Protein AF-A0A3L7YRU4-F1 (afdb_monomer)

Solvent-accessible surface area (backbone atoms only — not comparable to full-atom values): 19224 Å² total; per-residue (Å²): 136,86,81,87,85,87,87,78,78,96,74,75,92,72,77,85,74,85,82,82,86,66,59,74,46,98,87,49,36,39,48,56,68,90,87,69,56,46,49,58,54,56,44,41,74,72,73,47,66,97,76,76,83,82,69,77,70,48,62,62,67,62,52,84,42,72,95,44,40,87,58,49,70,71,41,37,35,33,44,37,42,30,31,38,76,17,48,34,50,58,52,13,34,52,34,23,76,70,69,47,17,83,48,47,63,56,38,61,62,93,56,91,74,62,87,85,24,34,44,35,30,33,55,85,93,71,57,47,64,51,72,38,49,94,92,40,72,90,41,72,44,58,24,29,34,31,44,35,50,31,84,36,48,84,37,46,69,46,44,53,51,50,49,50,52,37,49,50,41,55,75,58,50,42,37,30,54,52,84,25,37,28,33,43,31,32,43,44,65,70,53,48,79,74,92,75,84,63,51,75,66,56,51,49,54,52,32,52,52,23,53,52,40,32,52,44,34,59,59,34,38,36,25,27,62,51,52,36,55,19,12,55,75,82,37,32,27,54,52,54,89,89,43,60,32,62,26,69,54,57,84,73,98,79,80,87,87,86,64,84,70,71,80,56,66,92,76,30,48,83,84,61,16,35,37,33,22,56,39,35,83,39,94,88,71,22,27,38,34,39,44,61,26,29,21,73,71,51,62,49,59,56,50,50,51,52,37,50,54,51,48,45,48,48,34,25,62,75,33,78,67,59,73,70,47,71,65,26,49,77,64,45,74,72,79,76,112

Structure (mmCIF, N/CA/C/O backbone):
data_AF-A0A3L7YRU4-F1
#
_entry.id   AF-A0A3L7YRU4-F1
#
loop_
_atom_site.group_PDB
_atom_site.id
_atom_site.type_symbol
_atom_site.label_atom_id
_atom_site.label_alt_id
_atom_site.label_comp_id
_atom_site.label_asym_id
_atom_site.label_entity_id
_atom_site.label_seq_id
_atom_site.pdbx_PDB_ins_code
_atom_site.Cartn_x
_atom_site.Cartn_y
_atom_site.Cartn_z
_atom_site.occupancy
_atom_site.B_iso_or_equiv
_atom_site.auth_seq_id
_atom_site.auth_comp_id
_atom_site.auth_asym_id
_atom_site.auth_atom_id
_atom_site.pdbx_PDB_model_num
ATOM 1 N N . MET A 1 1 ? 50.825 22.707 53.173 1.00 33.72 1 MET A N 1
ATOM 2 C CA . MET A 1 1 ? 50.735 21.453 52.398 1.00 33.72 1 MET A CA 1
ATOM 3 C C . MET A 1 1 ? 49.583 20.660 53.001 1.00 33.72 1 MET A C 1
ATOM 5 O O . MET A 1 1 ? 49.675 20.327 54.170 1.00 33.72 1 MET A O 1
ATOM 9 N N . THR A 1 2 ? 48.384 20.784 52.413 1.00 32.50 2 THR A N 1
ATOM 10 C CA . THR A 1 2 ? 47.705 19.774 51.547 1.00 32.50 2 THR A CA 1
ATOM 11 C C . THR A 1 2 ? 47.033 18.679 52.386 1.00 32.50 2 THR A C 1
ATOM 13 O O . THR A 1 2 ? 47.717 18.032 53.159 1.00 32.50 2 THR A O 1
ATOM 16 N N . GLY A 1 3 ? 45.737 18.390 52.304 1.00 28.31 3 GLY A N 1
ATOM 17 C CA . GLY A 1 3 ? 44.664 18.840 51.420 1.00 28.31 3 GLY A CA 1
ATOM 18 C C . GLY A 1 3 ? 43.335 18.242 51.912 1.00 28.31 3 GLY A C 1
ATOM 19 O O . GLY A 1 3 ? 43.326 17.288 52.687 1.00 28.31 3 GLY A O 1
ATOM 20 N N . ALA A 1 4 ? 42.236 18.873 51.511 1.00 29.03 4 ALA A N 1
ATOM 21 C CA . ALA A 1 4 ? 40.874 18.637 51.972 1.00 29.03 4 ALA A CA 1
ATOM 22 C C . ALA A 1 4 ? 40.268 17.309 51.480 1.00 29.03 4 ALA A C 1
ATOM 24 O O . ALA A 1 4 ? 40.494 16.910 50.340 1.00 29.03 4 ALA A O 1
ATOM 25 N N . ILE A 1 5 ? 39.428 16.685 52.314 1.00 32.19 5 ILE A N 1
ATOM 26 C CA . ILE A 1 5 ? 38.428 15.693 51.894 1.00 32.19 5 ILE A CA 1
ATOM 27 C C . ILE A 1 5 ? 37.093 16.433 51.843 1.00 32.19 5 ILE A C 1
ATOM 29 O O . ILE A 1 5 ? 36.642 16.984 52.847 1.00 32.19 5 ILE A O 1
ATOM 33 N N . GLY A 1 6 ? 36.534 16.517 50.639 1.00 26.98 6 GLY A N 1
ATOM 34 C CA . GLY A 1 6 ? 35.322 17.260 50.342 1.00 26.98 6 GLY A CA 1
ATOM 35 C C . GLY A 1 6 ? 34.054 16.558 50.814 1.00 26.98 6 GLY A C 1
ATOM 36 O O . GLY A 1 6 ? 33.892 15.351 50.662 1.00 26.98 6 GLY A O 1
ATOM 37 N N . THR A 1 7 ? 33.123 17.362 51.311 1.00 30.78 7 THR A N 1
ATOM 38 C CA . THR A 1 7 ? 31.694 17.068 51.308 1.00 30.78 7 THR A CA 1
ATOM 39 C C . THR A 1 7 ? 30.994 18.308 50.766 1.00 30.78 7 THR A C 1
ATOM 41 O O . THR A 1 7 ? 30.834 19.315 51.452 1.00 30.78 7 THR A O 1
ATOM 44 N N . SER A 1 8 ? 30.616 18.265 49.492 1.00 30.03 8 SER A N 1
ATOM 45 C CA . SER A 1 8 ? 29.767 19.281 48.876 1.00 30.03 8 SER A CA 1
ATOM 46 C C . SER A 1 8 ? 28.596 18.599 48.184 1.00 30.03 8 SER A C 1
ATOM 48 O O . SER A 1 8 ? 28.776 17.938 47.168 1.00 30.03 8 SER A O 1
ATOM 50 N N . GLN A 1 9 ? 27.434 18.766 48.817 1.00 28.50 9 GLN A N 1
ATOM 51 C CA . GLN A 1 9 ? 26.115 18.998 48.229 1.00 28.50 9 GLN A CA 1
ATOM 52 C C . GLN A 1 9 ? 25.801 18.302 46.897 1.00 28.50 9 GLN A C 1
ATOM 54 O O . GLN A 1 9 ? 26.203 18.755 45.827 1.00 28.50 9 GLN A O 1
ATOM 59 N N . GLU A 1 10 ? 24.935 17.291 46.982 1.00 29.59 10 GLU A N 1
ATOM 60 C CA . GLU A 1 10 ? 24.010 16.954 45.904 1.00 29.59 10 GLU A CA 1
ATOM 61 C C . GLU A 1 10 ? 23.141 18.177 45.587 1.00 29.59 10 GLU A C 1
ATOM 63 O O . GLU A 1 10 ? 22.385 18.663 46.428 1.00 29.59 10 GLU A O 1
ATOM 68 N N . ASN A 1 11 ? 23.265 18.675 44.361 1.00 29.34 11 ASN A N 1
ATOM 69 C CA . ASN A 1 11 ? 22.348 19.627 43.760 1.00 29.34 11 ASN A CA 1
ATOM 70 C C . ASN A 1 11 ? 22.037 19.160 42.339 1.00 29.34 11 ASN A C 1
ATOM 72 O O . ASN A 1 11 ? 22.935 19.053 41.509 1.00 29.34 11 ASN A O 1
ATOM 76 N N . GLY A 1 12 ? 20.744 18.970 42.078 1.00 27.48 12 GLY A N 1
ATOM 77 C CA . GLY A 1 12 ? 20.139 19.145 40.763 1.00 27.48 12 GLY A CA 1
ATOM 78 C C . GLY A 1 12 ? 20.294 17.976 39.799 1.00 27.48 12 GLY A C 1
ATOM 79 O O . GLY A 1 12 ? 21.254 17.906 39.040 1.00 27.48 12 GLY A O 1
ATOM 80 N N . ALA A 1 13 ? 19.259 17.136 39.738 1.00 31.20 13 ALA A N 1
ATOM 81 C CA . ALA A 1 13 ? 18.925 16.396 38.530 1.00 31.20 13 ALA A CA 1
ATOM 82 C C . ALA A 1 13 ? 18.802 17.395 37.363 1.00 31.20 13 ALA A C 1
ATOM 84 O O . ALA A 1 13 ? 17.819 18.130 37.251 1.00 31.20 13 ALA A O 1
ATOM 85 N N . SER A 1 14 ? 19.852 17.475 36.548 1.00 30.80 14 SER A N 1
ATOM 86 C CA . SER A 1 14 ? 19.865 18.232 35.303 1.00 30.80 14 SER A CA 1
ATOM 87 C C . SER A 1 14 ? 19.064 17.465 34.259 1.00 30.80 14 SER A C 1
ATOM 89 O O . SER A 1 14 ? 19.251 16.263 34.084 1.00 30.80 14 SER A O 1
ATOM 91 N N . ALA A 1 15 ? 18.184 18.199 33.584 1.00 30.14 15 ALA A N 1
ATOM 92 C CA . ALA A 1 15 ? 17.306 17.770 32.510 1.00 30.14 15 ALA A CA 1
ATOM 93 C C . ALA A 1 15 ? 17.942 16.748 31.551 1.00 30.14 15 ALA A C 1
ATOM 95 O O . ALA A 1 15 ? 19.049 16.943 31.045 1.00 30.14 15 ALA A O 1
ATOM 96 N N . THR A 1 16 ? 17.175 15.690 31.286 1.00 30.44 16 THR A N 1
ATOM 97 C CA . THR A 1 16 ? 17.300 14.760 30.161 1.00 30.44 16 THR A CA 1
ATOM 98 C C . THR A 1 16 ? 17.670 15.505 28.881 1.00 30.44 16 THR A C 1
ATOM 100 O O . THR A 1 16 ? 16.851 16.245 28.332 1.00 30.44 16 THR A O 1
ATOM 103 N N . GLN A 1 17 ? 18.900 15.314 28.405 1.00 27.08 17 GLN A N 1
ATOM 104 C CA . GLN A 1 17 ? 19.243 15.669 27.034 1.00 27.08 17 GLN A CA 1
ATOM 105 C C . GLN A 1 17 ? 18.565 14.680 26.073 1.00 27.08 17 GLN A C 1
ATOM 107 O O . GLN A 1 17 ? 18.477 13.494 26.399 1.00 27.08 17 GLN A O 1
ATOM 112 N N . PRO A 1 18 ? 18.077 15.132 24.905 1.00 29.42 18 PRO A N 1
ATOM 113 C CA . PRO A 1 18 ? 17.577 14.229 23.881 1.00 29.42 18 PRO A CA 1
ATOM 114 C C . PRO A 1 18 ? 18.754 13.410 23.344 1.00 29.42 18 PRO A C 1
ATOM 116 O O . PRO A 1 18 ? 19.746 13.967 22.873 1.00 29.42 18 PRO A O 1
ATOM 119 N N . PHE A 1 19 ? 18.666 12.087 23.453 1.00 36.22 19 PHE A N 1
ATOM 120 C CA . PHE A 1 19 ? 19.659 11.198 22.871 1.00 36.22 19 PHE A CA 1
ATOM 121 C C . PHE A 1 19 ? 19.531 11.228 21.338 1.00 36.22 19 PHE A C 1
ATOM 123 O O . PHE A 1 19 ? 18.535 10.769 20.783 1.00 36.22 19 PHE A O 1
ATOM 130 N N . ASN A 1 20 ? 20.538 11.771 20.651 1.00 31.41 20 ASN A N 1
ATOM 131 C CA . ASN A 1 20 ? 20.686 11.652 19.199 1.00 31.41 20 ASN A CA 1
ATOM 132 C C . ASN A 1 20 ? 21.214 10.244 18.869 1.00 31.41 20 ASN A C 1
ATOM 134 O O . ASN A 1 20 ? 22.419 10.018 18.931 1.00 31.41 20 ASN A O 1
ATOM 138 N N . TYR A 1 21 ? 20.320 9.303 18.550 1.00 44.31 21 TYR A N 1
ATOM 139 C CA . TYR A 1 21 ? 20.646 7.899 18.231 1.00 44.31 21 TYR A CA 1
ATOM 140 C C . TYR A 1 21 ? 20.761 7.595 16.722 1.00 44.31 21 TYR A C 1
ATOM 142 O O . TYR A 1 21 ? 20.718 6.434 16.327 1.00 44.31 21 TYR A O 1
ATOM 150 N N . PHE A 1 22 ? 20.923 8.607 15.865 1.00 41.75 22 PHE A N 1
ATOM 151 C CA . PHE A 1 22 ? 21.011 8.414 14.413 1.00 41.75 22 PHE A CA 1
ATOM 152 C C . PHE A 1 22 ? 22.259 9.078 13.838 1.00 41.75 22 PHE A C 1
ATOM 154 O O . PHE A 1 22 ? 22.591 10.206 14.205 1.00 41.75 22 PHE A O 1
ATOM 161 N N . GLU A 1 23 ? 22.893 8.414 12.872 1.00 40.81 23 GLU A N 1
ATOM 162 C CA . GLU A 1 23 ? 23.780 9.077 11.922 1.00 40.81 23 GLU A CA 1
ATOM 163 C C . GLU A 1 23 ? 22.952 9.473 10.696 1.00 40.81 23 GLU A C 1
ATOM 165 O O . GLU A 1 23 ? 22.531 8.637 9.898 1.00 40.81 23 GLU A O 1
ATOM 170 N N . THR A 1 24 ? 22.684 10.771 10.554 1.00 39.34 24 THR A N 1
ATOM 171 C CA . THR A 1 24 ? 22.287 11.333 9.259 1.00 39.34 24 THR A CA 1
ATOM 172 C C . THR A 1 24 ? 23.509 11.276 8.354 1.00 39.34 24 THR A C 1
ATOM 174 O O . THR A 1 24 ? 24.477 12.001 8.586 1.00 39.34 24 THR A O 1
ATOM 177 N N . VAL A 1 25 ? 23.479 10.419 7.339 1.00 40.56 25 VAL A N 1
ATOM 178 C CA . VAL A 1 25 ? 24.521 10.403 6.306 1.00 40.56 25 VAL A CA 1
ATOM 179 C C . VAL A 1 25 ? 24.278 11.586 5.357 1.00 40.56 25 VAL A C 1
ATOM 181 O O . VAL A 1 25 ? 23.127 11.998 5.163 1.00 40.56 25 VAL A O 1
ATOM 184 N N . GLU A 1 26 ? 25.344 12.166 4.790 1.00 35.88 26 GLU A N 1
ATOM 185 C CA . GLU A 1 26 ? 25.234 13.139 3.690 1.00 35.88 26 GLU A CA 1
ATOM 186 C C . GLU A 1 26 ? 24.310 12.542 2.611 1.00 35.88 26 GLU A C 1
ATOM 188 O O . GLU A 1 26 ? 24.618 11.478 2.089 1.00 35.88 26 GLU A O 1
ATOM 193 N N . ASP A 1 27 ? 23.158 13.188 2.373 1.00 45.28 27 ASP A N 1
ATOM 194 C CA . ASP A 1 27 ? 22.015 12.817 1.497 1.00 45.28 27 ASP A CA 1
ATOM 195 C C . ASP A 1 27 ? 20.682 12.575 2.222 1.00 45.28 27 ASP A C 1
ATOM 197 O O . ASP A 1 27 ? 19.638 12.464 1.578 1.00 45.28 27 ASP A O 1
ATOM 201 N N . GLY A 1 28 ? 20.659 12.589 3.555 1.00 44.84 28 GLY A N 1
ATOM 202 C CA . GLY A 1 28 ? 19.398 12.619 4.292 1.00 44.84 28 GLY A CA 1
ATOM 203 C C . GLY A 1 28 ? 18.661 11.282 4.404 1.00 44.84 28 GLY A C 1
ATOM 204 O O . GLY A 1 28 ? 17.443 11.269 4.591 1.00 44.84 28 GLY A O 1
ATOM 205 N N . LEU A 1 29 ? 19.417 10.191 4.312 1.00 42.53 29 LEU A N 1
ATOM 206 C CA . LEU A 1 29 ? 19.003 8.833 4.646 1.00 42.53 29 LEU A CA 1
ATOM 207 C C . LEU A 1 29 ? 19.162 8.587 6.152 1.00 42.53 29 LEU A C 1
ATOM 209 O O . LEU A 1 29 ? 20.096 9.099 6.775 1.00 42.53 29 LEU A O 1
ATOM 213 N N . VAL A 1 30 ? 18.269 7.781 6.728 1.00 45.75 30 VAL A N 1
ATOM 214 C CA . VAL A 1 30 ? 18.335 7.366 8.139 1.00 45.75 30 VAL A CA 1
ATOM 215 C C . VAL A 1 30 ? 18.747 5.909 8.197 1.00 45.75 30 VAL A C 1
ATOM 217 O O . VAL A 1 30 ? 17.948 5.037 7.870 1.00 45.75 30 VAL A O 1
ATOM 220 N N . CYS A 1 31 ? 19.982 5.639 8.602 1.00 47.28 31 CYS A N 1
ATOM 221 C CA . CYS A 1 31 ? 20.492 4.278 8.717 1.00 47.28 31 CYS A CA 1
ATOM 222 C C . CYS A 1 31 ? 20.255 3.713 10.121 1.00 47.28 31 CYS A C 1
ATOM 224 O O . CYS A 1 31 ? 20.585 4.339 11.128 1.00 47.28 31 CYS A O 1
ATOM 226 N N . LEU A 1 32 ? 19.665 2.521 10.176 1.00 43.19 32 LEU A N 1
ATOM 227 C CA . LEU A 1 32 ? 19.605 1.690 11.369 1.00 43.19 32 LEU A CA 1
ATOM 228 C C . LEU A 1 32 ? 20.987 1.048 11.606 1.00 43.19 32 LEU A C 1
ATOM 230 O O . LEU A 1 32 ? 21.699 0.778 10.635 1.00 43.19 32 LEU A O 1
ATOM 234 N N . PRO A 1 33 ? 21.380 0.778 12.864 1.00 37.09 33 PRO A N 1
ATOM 235 C CA . PRO A 1 33 ? 22.650 0.119 13.168 1.00 37.09 33 PRO A CA 1
ATOM 236 C C . PRO A 1 33 ? 22.799 -1.244 12.465 1.00 37.09 33 PRO A C 1
ATOM 238 O O . PRO A 1 33 ? 21.833 -2.006 12.355 1.00 37.09 33 PRO A O 1
ATOM 241 N N . GLU A 1 34 ? 24.019 -1.579 12.021 1.00 38.81 34 GLU A N 1
ATOM 242 C CA . GLU A 1 34 ? 24.339 -2.900 11.459 1.00 38.81 34 GLU A CA 1
ATOM 243 C C . GLU A 1 34 ? 23.985 -4.028 12.448 1.00 38.81 34 GLU A C 1
ATOM 245 O O . GLU A 1 34 ? 24.317 -3.966 13.630 1.00 38.81 34 GLU A O 1
ATOM 250 N N . GLY A 1 35 ? 23.323 -5.083 11.957 1.00 40.19 35 GLY A N 1
ATOM 251 C CA . GLY A 1 35 ? 22.952 -6.268 12.748 1.00 40.19 35 GLY A CA 1
ATOM 252 C C . GLY A 1 35 ? 21.510 -6.286 13.269 1.00 40.19 35 GLY A C 1
ATOM 253 O O . GLY A 1 35 ? 21.003 -7.351 13.621 1.00 40.19 35 GLY A O 1
ATOM 254 N N . ALA A 1 36 ? 20.794 -5.162 13.227 1.00 41.69 36 ALA A N 1
ATOM 255 C CA . ALA A 1 36 ? 19.367 -5.121 13.518 1.00 41.69 36 ALA A CA 1
ATOM 256 C C . ALA A 1 36 ? 18.591 -5.520 12.261 1.00 41.69 36 ALA A C 1
ATOM 258 O O . ALA A 1 36 ? 18.342 -4.689 11.397 1.00 41.69 36 ALA A O 1
ATOM 259 N N . ALA A 1 37 ? 18.198 -6.786 12.140 1.00 44.00 37 ALA A N 1
ATOM 260 C CA . ALA A 1 37 ? 17.445 -7.286 10.994 1.00 44.00 37 ALA A CA 1
ATOM 261 C C . ALA A 1 37 ? 15.928 -7.352 11.342 1.00 44.00 37 ALA A C 1
ATOM 263 O O . ALA A 1 37 ? 15.422 -8.389 11.767 1.00 44.00 37 ALA A O 1
ATOM 264 N N . PRO A 1 38 ? 15.160 -6.246 11.260 1.00 49.47 38 PRO A N 1
ATOM 265 C CA . PRO A 1 38 ? 13.797 -6.159 11.793 1.00 49.47 38 PRO A CA 1
ATOM 266 C C . PRO A 1 38 ? 12.754 -7.038 11.142 1.00 49.47 38 PRO A C 1
ATOM 268 O O . PRO A 1 38 ? 11.848 -7.516 11.821 1.00 49.47 38 PRO A O 1
ATOM 271 N N . VAL A 1 39 ? 12.872 -7.252 9.835 1.00 46.41 39 VAL A N 1
ATOM 272 C CA . VAL A 1 39 ? 11.983 -8.176 9.135 1.00 46.41 39 VAL A CA 1
ATOM 273 C C . VAL A 1 39 ? 12.177 -9.584 9.682 1.00 46.41 39 VAL A C 1
ATOM 275 O O . VAL A 1 39 ? 11.195 -10.264 9.939 1.00 46.41 39 VAL A O 1
ATOM 278 N N . TYR A 1 40 ? 13.406 -9.970 10.026 1.00 45.84 40 TYR A N 1
ATOM 279 C CA . TYR A 1 40 ? 13.696 -11.239 10.687 1.00 45.84 40 TYR A CA 1
ATOM 280 C C . TYR A 1 40 ? 13.075 -11.325 12.081 1.00 45.84 40 TYR A C 1
ATOM 282 O O . TYR A 1 40 ? 12.493 -12.349 12.413 1.00 45.84 40 TYR A O 1
ATOM 290 N N . TRP A 1 41 ? 13.122 -10.255 12.880 1.00 42.62 41 TRP A N 1
ATOM 291 C CA . TRP A 1 41 ? 12.486 -10.232 14.202 1.00 42.62 41 TRP A CA 1
ATOM 292 C C . TRP A 1 41 ? 10.952 -10.288 14.123 1.00 42.62 41 TRP A C 1
ATOM 294 O O . TRP A 1 41 ? 10.339 -11.072 14.843 1.00 42.62 41 TRP A O 1
ATOM 304 N N . TRP A 1 42 ? 10.319 -9.519 13.228 1.00 46.38 42 TRP A N 1
ATOM 305 C CA . TRP A 1 42 ? 8.862 -9.543 13.043 1.00 46.38 42 TRP A CA 1
ATOM 306 C C . TRP A 1 42 ? 8.386 -10.885 12.467 1.00 46.38 42 TRP A C 1
ATOM 308 O O . TRP A 1 42 ? 7.450 -11.473 13.004 1.00 46.38 42 TRP A O 1
ATOM 318 N N . LEU A 1 43 ? 9.071 -11.422 11.448 1.00 43.97 43 LEU A N 1
ATOM 319 C CA . LEU A 1 43 ? 8.778 -12.742 10.875 1.00 43.97 43 LEU A CA 1
ATOM 320 C C . LEU A 1 43 ? 9.015 -13.869 11.901 1.00 43.97 43 LEU A C 1
ATOM 322 O O . LEU A 1 43 ? 8.147 -14.726 12.061 1.00 43.97 43 LEU A O 1
ATOM 326 N N . ASN A 1 44 ? 10.111 -13.839 12.671 1.00 40.44 44 ASN A N 1
ATOM 327 C CA . ASN A 1 44 ? 10.372 -14.812 13.744 1.00 40.44 44 ASN A CA 1
ATOM 328 C C . ASN A 1 44 ? 9.304 -14.754 14.846 1.00 40.44 44 AS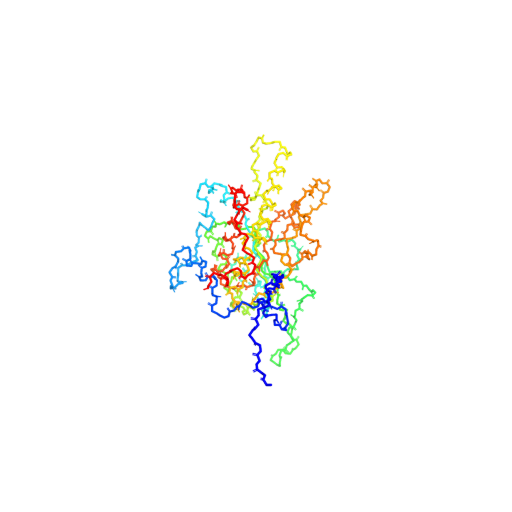N A C 1
ATOM 330 O O . ASN A 1 44 ? 8.880 -15.795 15.346 1.00 40.44 44 ASN A O 1
ATOM 334 N N . ARG A 1 45 ? 8.812 -13.560 15.211 1.00 42.03 45 ARG A N 1
ATOM 335 C CA . ARG A 1 45 ? 7.746 -13.400 16.219 1.00 42.03 45 ARG A CA 1
ATOM 336 C C . ARG A 1 45 ? 6.394 -13.956 15.749 1.00 42.03 45 ARG A C 1
ATOM 338 O O . ARG A 1 45 ? 5.569 -14.304 16.589 1.00 42.03 45 ARG A O 1
ATOM 345 N N . GLN A 1 46 ? 6.193 -14.100 14.436 1.00 45.53 46 GLN A N 1
ATOM 346 C CA . GLN A 1 46 ? 5.058 -14.810 13.828 1.00 45.53 46 GLN A CA 1
ATOM 347 C C . GLN A 1 46 ? 5.274 -16.340 13.730 1.00 45.53 46 GLN A C 1
ATOM 349 O O . GLN A 1 46 ? 4.447 -17.037 13.143 1.00 45.53 46 GLN A O 1
ATOM 354 N N . GLY A 1 47 ? 6.356 -16.882 14.309 1.00 35.41 47 GLY A N 1
ATOM 355 C CA . GLY A 1 47 ? 6.632 -18.325 14.362 1.00 35.41 47 GLY A CA 1
ATOM 356 C C . GLY A 1 47 ? 7.259 -18.896 13.090 1.00 35.41 47 GLY A C 1
ATOM 357 O O . GLY A 1 47 ? 7.056 -20.067 12.769 1.00 35.41 47 GLY A O 1
ATOM 358 N N . VAL A 1 48 ? 7.986 -18.073 12.341 1.00 41.84 48 VAL A N 1
ATOM 359 C CA . VAL A 1 48 ? 8.565 -18.454 11.054 1.00 41.84 48 VAL A CA 1
ATOM 360 C C . VAL A 1 48 ? 10.004 -18.942 11.241 1.00 41.84 48 VAL A C 1
ATOM 362 O O . VAL A 1 48 ? 10.761 -18.345 11.997 1.00 41.84 48 VAL A O 1
ATOM 365 N N . SER A 1 49 ? 10.364 -20.051 10.587 1.00 36.78 49 SER A N 1
ATOM 366 C CA . SER A 1 49 ? 11.670 -20.707 10.741 1.00 36.78 49 SER A CA 1
ATOM 367 C C . SER A 1 49 ? 12.824 -19.920 10.096 1.00 36.78 49 SER A C 1
ATOM 369 O O . SER A 1 49 ? 12.631 -19.194 9.119 1.00 36.78 49 SER A O 1
ATOM 371 N N . GLU A 1 50 ? 14.036 -20.148 10.614 1.00 41.34 50 GLU A N 1
ATOM 372 C CA . GLU A 1 50 ? 15.315 -19.570 10.165 1.00 41.34 50 GLU A CA 1
ATOM 373 C C . GLU A 1 50 ? 15.689 -19.871 8.697 1.00 41.34 50 GLU A C 1
ATOM 375 O O . GLU A 1 50 ? 16.669 -19.323 8.202 1.00 41.34 50 GLU A O 1
ATOM 380 N N . ASP A 1 51 ? 14.943 -20.723 7.984 1.00 42.47 51 ASP A N 1
ATOM 381 C CA . ASP A 1 51 ? 15.275 -21.122 6.605 1.00 42.47 51 ASP A CA 1
ATOM 382 C C . ASP A 1 51 ? 14.585 -20.259 5.528 1.00 42.47 51 ASP A C 1
ATOM 384 O O . ASP A 1 51 ? 14.867 -20.400 4.346 1.00 42.47 51 ASP A O 1
ATOM 388 N N . PHE A 1 52 ? 13.691 -19.326 5.892 1.00 46.03 52 PHE A N 1
ATOM 389 C CA . PHE A 1 52 ? 13.080 -18.310 4.999 1.00 46.03 52 PHE A CA 1
ATOM 390 C C . PHE A 1 52 ? 12.453 -18.799 3.670 1.00 46.03 52 PHE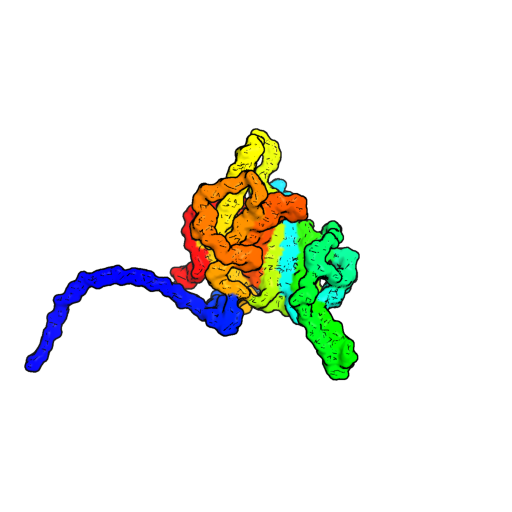 A C 1
ATOM 392 O O . PHE A 1 52 ? 12.040 -17.976 2.843 1.00 46.03 52 PHE A O 1
ATOM 399 N N . THR A 1 53 ? 12.336 -20.113 3.469 1.00 38.53 53 THR A N 1
ATOM 400 C CA . THR A 1 53 ? 11.832 -20.792 2.268 1.00 38.53 53 THR A CA 1
ATOM 401 C C . THR A 1 53 ? 10.302 -20.843 2.218 1.00 38.53 53 THR A C 1
ATOM 403 O O . THR A 1 53 ? 9.733 -21.042 1.146 1.00 38.53 53 THR A O 1
ATOM 406 N N . ALA A 1 54 ? 9.614 -20.584 3.337 1.00 42.88 54 ALA A N 1
ATOM 407 C CA . ALA A 1 54 ? 8.158 -20.684 3.457 1.00 42.88 54 ALA A CA 1
ATOM 408 C C . ALA A 1 54 ? 7.533 -19.413 4.059 1.00 42.88 54 ALA A C 1
ATOM 410 O O . ALA A 1 54 ? 7.269 -19.362 5.257 1.00 42.88 54 ALA A O 1
ATOM 411 N N . LEU A 1 55 ? 7.301 -18.368 3.254 1.00 52.66 55 LEU A N 1
ATOM 412 C CA . LEU A 1 55 ? 6.754 -17.105 3.784 1.00 52.66 55 LEU A CA 1
ATOM 413 C C . LEU A 1 55 ? 5.880 -16.269 2.859 1.00 52.66 55 LEU A C 1
ATOM 415 O O . LEU A 1 55 ? 5.263 -15.321 3.330 1.00 52.66 55 LEU A O 1
ATOM 419 N N . TYR A 1 56 ? 5.824 -16.587 1.571 1.00 61.81 56 TYR A N 1
ATOM 420 C CA . TYR A 1 56 ? 4.864 -15.941 0.691 1.00 61.81 56 TYR A CA 1
ATOM 421 C C . TYR A 1 56 ? 3.597 -16.780 0.672 1.00 61.81 56 TYR A C 1
ATOM 423 O O . TYR A 1 56 ? 3.592 -17.878 0.115 1.00 61.81 56 TYR A O 1
ATOM 431 N N . ARG A 1 57 ? 2.554 -16.306 1.350 1.00 66.00 57 ARG A N 1
ATOM 432 C CA . ARG A 1 57 ? 1.261 -16.985 1.377 1.00 66.00 57 ARG A CA 1
ATOM 433 C C . ARG A 1 57 ? 0.430 -16.489 0.211 1.00 66.00 57 ARG A C 1
ATOM 435 O O . ARG A 1 57 ? 0.281 -15.291 0.024 1.00 66.00 57 ARG A O 1
ATOM 442 N N . THR A 1 58 ? -0.136 -17.399 -0.557 1.00 62.81 58 THR A N 1
ATOM 443 C CA . THR A 1 58 ? -1.120 -17.037 -1.581 1.00 62.81 58 THR A CA 1
ATOM 444 C C . THR A 1 58 ? -2.522 -16.895 -0.983 1.00 62.81 58 THR A C 1
ATOM 446 O O . THR A 1 58 ? -3.431 -16.453 -1.668 1.00 62.81 58 THR A O 1
ATOM 449 N N . GLU A 1 59 ? -2.723 -17.239 0.293 1.00 61.50 59 GLU A N 1
ATOM 450 C CA . GLU A 1 59 ? -4.040 -17.256 0.936 1.00 61.50 59 GLU A CA 1
ATOM 451 C C . GLU A 1 59 ? -4.018 -16.659 2.349 1.00 61.50 59 GLU A C 1
ATOM 453 O O . GLU A 1 59 ? -3.033 -16.785 3.083 1.00 61.50 59 GLU A O 1
ATOM 458 N N . GLU A 1 60 ? -5.153 -16.061 2.729 1.00 66.56 60 GLU A N 1
ATOM 459 C CA . GLU A 1 60 ? -5.498 -15.622 4.089 1.00 66.56 60 GLU A CA 1
ATOM 460 C C . GLU A 1 60 ? -4.525 -14.613 4.724 1.00 66.56 60 GLU A C 1
ATOM 462 O O . GLU A 1 60 ? -4.299 -14.628 5.938 1.00 66.56 60 GLU A O 1
ATOM 467 N N . VAL A 1 61 ? -3.984 -13.682 3.938 1.00 71.44 61 VAL A N 1
ATOM 468 C CA . VAL A 1 61 ? -3.119 -12.607 4.452 1.00 71.44 61 VAL A CA 1
ATOM 469 C C . VAL A 1 61 ? -3.892 -11.675 5.393 1.00 71.44 61 VAL A C 1
ATOM 471 O O . VAL A 1 61 ? -3.359 -11.225 6.405 1.00 71.44 61 VAL A O 1
ATOM 474 N N . PHE A 1 62 ? -5.183 -11.455 5.138 1.00 78.31 62 PHE A N 1
ATOM 475 C CA . PHE A 1 62 ? -6.107 -10.736 6.023 1.00 78.31 62 PHE A CA 1
ATOM 476 C C . PHE A 1 62 ? -6.799 -11.647 7.048 1.00 78.31 62 PHE A C 1
ATOM 478 O O . PHE A 1 62 ? -7.674 -11.196 7.796 1.00 78.31 62 PHE A O 1
ATOM 485 N N . GLY A 1 63 ? -6.365 -12.908 7.163 1.00 71.69 63 GLY A N 1
ATOM 486 C CA . GLY A 1 63 ? -6.777 -13.857 8.204 1.00 71.69 63 GLY A CA 1
ATOM 487 C C . GLY A 1 63 ? -6.367 -13.457 9.630 1.00 71.69 63 GLY A C 1
ATOM 488 O O . GLY A 1 63 ? -6.619 -14.203 10.572 1.00 71.69 63 GLY A O 1
ATOM 489 N N . LEU A 1 64 ? -5.780 -12.268 9.810 1.00 73.06 64 LEU A N 1
ATOM 490 C CA . LEU A 1 64 ? -5.379 -11.678 11.093 1.00 73.06 64 LEU A CA 1
ATOM 491 C C . LEU A 1 64 ? -6.554 -11.481 12.065 1.00 73.06 64 LEU A C 1
ATOM 493 O O . LEU A 1 64 ? -6.349 -11.419 13.275 1.00 73.06 64 LEU A O 1
ATOM 497 N N . TRP A 1 65 ? -7.785 -11.412 11.545 1.00 77.69 65 TRP A N 1
ATOM 498 C CA . TRP A 1 65 ? -9.010 -11.232 12.328 1.00 77.69 65 TRP A CA 1
ATOM 499 C C . TRP A 1 65 ? -10.019 -12.356 12.041 1.00 77.69 65 TRP A C 1
ATOM 501 O O . TRP A 1 65 ? -11.028 -12.114 11.375 1.00 77.69 65 TRP A O 1
ATOM 511 N N . PRO A 1 66 ? -9.802 -13.590 12.542 1.00 78.88 66 PRO A N 1
ATOM 512 C CA . PRO A 1 66 ? -10.615 -14.749 12.159 1.00 78.88 66 PRO A CA 1
ATOM 513 C C . PRO A 1 66 ? -12.116 -14.573 12.426 1.00 78.88 66 PRO A C 1
ATOM 515 O O . PRO A 1 66 ? -12.949 -14.991 11.627 1.00 78.88 66 PRO A O 1
ATOM 518 N N . SER A 1 67 ? -12.473 -13.898 13.523 1.00 84.50 67 SER A N 1
ATOM 519 C CA . SER A 1 67 ? -13.866 -13.611 13.899 1.00 84.50 67 SER A CA 1
ATOM 520 C C . SER A 1 67 ? -14.526 -12.499 13.076 1.00 84.50 67 SER A C 1
ATOM 522 O O . SER A 1 67 ? -15.710 -12.229 13.268 1.00 84.50 67 SER A O 1
ATOM 524 N N . ARG A 1 68 ? -13.766 -11.835 12.198 1.00 87.62 68 ARG A N 1
ATOM 525 C CA . ARG A 1 68 ? -14.194 -10.722 11.337 1.00 87.62 68 ARG A CA 1
ATOM 526 C C . ARG A 1 68 ? -13.905 -10.990 9.861 1.00 87.62 68 ARG A C 1
ATOM 528 O O . ARG A 1 68 ? -13.891 -10.051 9.066 1.00 87.62 68 ARG A O 1
ATOM 535 N N . ARG A 1 69 ? -13.647 -12.250 9.494 1.00 85.62 69 ARG A N 1
ATOM 536 C CA . ARG A 1 69 ? -13.291 -12.643 8.123 1.00 85.62 69 ARG A CA 1
ATOM 537 C C . ARG A 1 69 ? -14.352 -12.228 7.108 1.00 85.62 69 ARG A C 1
ATOM 539 O O . ARG A 1 69 ? -14.013 -11.850 5.995 1.00 85.62 69 ARG A O 1
ATOM 546 N N . ASP A 1 70 ? -15.619 -12.255 7.512 1.00 88.31 70 ASP A N 1
ATOM 547 C CA . ASP A 1 70 ? -16.760 -11.806 6.717 1.00 88.31 70 ASP A CA 1
ATOM 548 C C . ASP A 1 70 ? -16.628 -10.349 6.249 1.00 88.31 70 ASP A C 1
ATOM 550 O O . ASP A 1 70 ? -17.076 -10.023 5.151 1.00 88.31 70 ASP A O 1
ATOM 554 N N . ILE A 1 71 ? -15.967 -9.513 7.055 1.00 89.25 71 ILE A N 1
ATOM 555 C CA . ILE A 1 71 ? -15.684 -8.105 6.773 1.00 89.25 71 ILE A CA 1
ATOM 556 C C . ILE A 1 71 ? -14.305 -7.937 6.124 1.00 89.25 71 ILE A C 1
ATOM 558 O O . ILE A 1 71 ? -14.183 -7.206 5.147 1.00 89.25 71 ILE A O 1
ATOM 562 N N . THR A 1 72 ? -13.247 -8.578 6.636 1.00 89.56 72 THR A N 1
ATOM 563 C CA . THR A 1 72 ? -11.887 -8.360 6.100 1.00 89.56 72 THR A CA 1
ATOM 564 C C . THR A 1 72 ? -11.721 -8.877 4.675 1.00 89.56 72 THR A C 1
ATOM 566 O O . THR A 1 72 ? -10.963 -8.292 3.909 1.00 89.56 72 THR A O 1
ATOM 569 N N . GLN A 1 73 ? -12.465 -9.913 4.276 1.00 88.81 73 GLN A N 1
ATOM 570 C CA . GLN A 1 73 ? -12.447 -10.423 2.901 1.00 88.81 73 GLN A CA 1
ATOM 571 C C . GLN A 1 73 ? -13.013 -9.431 1.871 1.00 88.81 73 GLN A C 1
ATOM 573 O O . GLN A 1 73 ? -12.789 -9.602 0.677 1.00 88.81 73 GLN A O 1
ATOM 578 N N . THR A 1 74 ? -13.766 -8.412 2.307 1.00 91.00 74 THR A N 1
ATOM 579 C CA . THR A 1 74 ? -14.294 -7.369 1.413 1.00 91.00 74 THR A CA 1
ATOM 580 C C . THR A 1 74 ? -13.358 -6.173 1.302 1.00 91.00 74 THR A C 1
ATOM 582 O O . THR A 1 74 ? -13.647 -5.241 0.553 1.00 91.00 74 THR A O 1
ATOM 585 N N . TRP A 1 75 ? -12.259 -6.148 2.062 1.00 93.06 75 TRP A N 1
ATOM 586 C CA . TRP A 1 75 ? -11.300 -5.057 1.988 1.00 93.06 75 TRP A CA 1
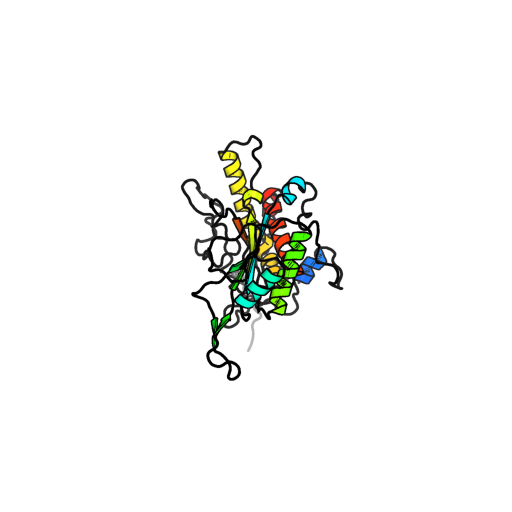ATOM 587 C C . TRP A 1 75 ? -10.529 -5.124 0.680 1.00 93.06 75 TRP A C 1
ATOM 589 O O . TRP A 1 75 ? -10.021 -6.172 0.282 1.00 93.06 75 TRP A O 1
ATOM 599 N N . THR A 1 76 ? -10.406 -3.965 0.044 1.00 94.88 76 THR A N 1
ATOM 600 C CA . THR A 1 76 ? -9.552 -3.793 -1.123 1.00 94.88 76 THR A CA 1
ATOM 601 C C . THR A 1 76 ? -8.326 -2.977 -0.767 1.00 94.88 76 THR A C 1
ATOM 603 O O . THR A 1 76 ? -8.432 -1.975 -0.047 1.00 94.88 76 THR A O 1
ATOM 606 N N . PHE A 1 77 ? -7.191 -3.365 -1.334 1.00 95.69 77 PHE A N 1
ATOM 607 C CA . PHE A 1 77 ? -5.937 -2.639 -1.204 1.00 95.69 77 PHE A CA 1
ATOM 608 C C . PHE A 1 77 ? -5.335 -2.314 -2.572 1.00 95.69 77 PHE A C 1
ATOM 610 O O . PHE A 1 77 ? -5.709 -2.899 -3.581 1.00 95.69 77 PHE A O 1
ATOM 617 N N . GLY A 1 78 ? -4.426 -1.352 -2.619 1.00 95.56 78 GLY A N 1
ATOM 618 C CA . GLY A 1 78 ? -3.669 -0.987 -3.809 1.00 95.56 78 GLY A CA 1
ATOM 619 C C . GLY A 1 78 ? -2.190 -0.870 -3.479 1.00 95.56 78 GLY A C 1
ATOM 620 O O . GLY A 1 78 ? -1.837 -0.607 -2.331 1.00 95.56 78 GLY A O 1
ATOM 621 N N . LEU A 1 79 ? -1.340 -1.080 -4.475 1.00 95.88 79 LEU A N 1
ATOM 622 C CA . LEU A 1 79 ? 0.110 -1.026 -4.366 1.00 95.88 79 LEU A CA 1
ATOM 623 C C . LEU A 1 79 ? 0.660 -0.008 -5.362 1.00 95.88 79 LEU A C 1
ATOM 625 O O . LEU A 1 79 ? 0.259 -0.009 -6.527 1.00 95.88 79 LEU A O 1
ATOM 629 N N . GLU A 1 80 ? 1.609 0.809 -4.917 1.00 94.25 80 GLU A N 1
ATOM 630 C CA . GLU A 1 80 ? 2.441 1.645 -5.783 1.00 94.25 80 GLU A CA 1
ATOM 631 C C . GLU A 1 80 ? 3.909 1.320 -5.508 1.00 94.25 80 GLU A C 1
ATOM 633 O O . GLU A 1 80 ? 4.380 1.442 -4.376 1.00 94.25 80 GLU A O 1
ATOM 638 N N . ILE A 1 81 ? 4.617 0.850 -6.536 1.00 92.94 81 ILE A N 1
ATOM 639 C CA . ILE A 1 81 ? 6.024 0.446 -6.453 1.00 92.94 81 ILE A CA 1
ATOM 640 C C . ILE A 1 81 ? 6.830 1.393 -7.334 1.00 92.94 81 ILE A C 1
ATOM 642 O O . ILE A 1 81 ? 6.792 1.283 -8.562 1.00 92.94 81 ILE A O 1
ATOM 646 N N . GLU A 1 82 ? 7.544 2.329 -6.719 1.00 90.56 82 GLU A N 1
ATOM 647 C CA . GLU A 1 82 ? 8.451 3.227 -7.432 1.00 90.56 82 GLU A CA 1
ATOM 648 C C . GLU A 1 82 ? 9.720 2.472 -7.852 1.00 90.56 82 GLU A C 1
ATOM 650 O O . GLU A 1 82 ? 10.229 1.615 -7.126 1.00 90.56 82 GLU A O 1
ATOM 655 N N . PHE A 1 83 ? 10.247 2.802 -9.027 1.00 88.44 83 PHE A N 1
ATOM 656 C CA . PHE A 1 83 ? 11.499 2.256 -9.532 1.00 88.44 83 PHE A CA 1
ATOM 657 C C . PHE A 1 83 ? 12.329 3.319 -10.260 1.00 88.44 83 PHE A C 1
ATOM 659 O O . PHE A 1 83 ? 11.808 4.239 -10.893 1.00 88.44 83 PHE A O 1
ATOM 666 N N . GLY A 1 84 ? 13.647 3.157 -10.178 1.00 83.56 84 GLY A N 1
ATOM 667 C CA . GLY A 1 84 ? 14.680 3.980 -10.791 1.00 83.56 84 GLY A CA 1
ATOM 668 C C . GLY A 1 84 ? 15.204 3.379 -12.092 1.00 83.56 84 GLY A C 1
ATOM 669 O O . GLY A 1 84 ? 14.473 3.323 -13.071 1.00 83.56 84 GLY A O 1
ATOM 670 N N . ALA A 1 85 ? 16.478 2.972 -12.108 1.00 80.31 85 ALA A N 1
ATOM 671 C CA . ALA A 1 85 ? 17.347 2.668 -13.259 1.00 80.31 85 ALA A CA 1
ATOM 672 C C . ALA A 1 85 ? 16.905 1.558 -14.257 1.00 80.31 85 ALA A C 1
ATOM 674 O O . ALA A 1 85 ? 17.742 0.829 -14.781 1.00 80.31 85 ALA A O 1
ATOM 675 N N . ALA A 1 86 ? 15.617 1.452 -14.581 1.00 86.06 86 ALA A N 1
ATOM 676 C CA . ALA A 1 86 ? 15.049 0.599 -15.617 1.00 86.06 86 ALA A CA 1
ATOM 677 C C . ALA A 1 86 ? 14.205 1.402 -16.614 1.00 86.06 86 ALA A C 1
ATOM 679 O O . ALA A 1 86 ? 13.593 2.421 -16.280 1.00 86.06 86 ALA A O 1
ATOM 680 N N . ASN A 1 87 ? 14.165 0.914 -17.856 1.00 88.56 87 ASN A N 1
ATOM 681 C CA . ASN A 1 87 ? 13.339 1.490 -18.908 1.00 88.56 87 ASN A CA 1
ATOM 682 C C . ASN A 1 87 ? 11.861 1.164 -18.650 1.00 88.56 87 ASN A C 1
ATOM 684 O O . ASN A 1 87 ? 11.438 0.006 -18.705 1.00 88.56 87 ASN A O 1
ATOM 688 N N . ARG A 1 88 ? 11.069 2.208 -18.404 1.00 90.25 88 ARG A N 1
ATOM 689 C CA . ARG A 1 88 ? 9.642 2.084 -18.087 1.00 90.25 88 ARG A CA 1
ATOM 690 C C . ARG A 1 88 ? 8.805 1.535 -19.249 1.00 90.25 88 ARG A C 1
ATOM 692 O O . ARG A 1 88 ? 7.792 0.888 -19.007 1.00 90.25 88 ARG A O 1
AT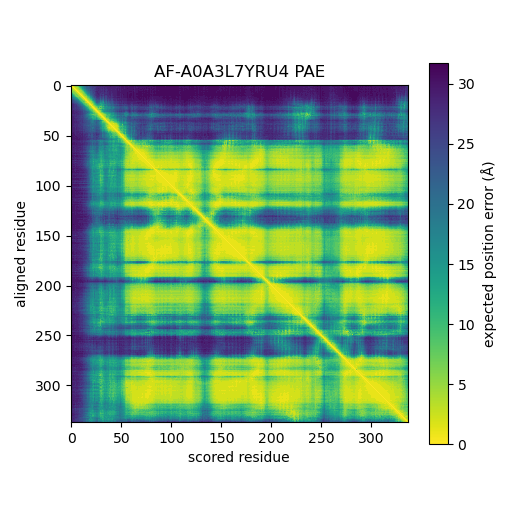OM 699 N N . GLU A 1 89 ? 9.223 1.761 -20.496 1.00 91.75 89 GLU A N 1
ATOM 700 C CA . GLU A 1 89 ? 8.543 1.234 -21.687 1.00 91.75 89 GLU A CA 1
ATOM 701 C C . GLU A 1 89 ? 8.705 -0.282 -21.785 1.00 91.75 89 GLU A C 1
ATOM 703 O O . GLU A 1 89 ? 7.750 -0.990 -22.091 1.00 91.75 89 GLU A O 1
ATOM 708 N N . TRP A 1 90 ? 9.891 -0.797 -21.454 1.00 93.00 90 TRP A N 1
ATOM 709 C CA . TRP A 1 90 ? 10.127 -2.240 -21.416 1.00 93.00 90 TRP A CA 1
ATOM 710 C C . TRP A 1 90 ? 9.316 -2.910 -20.313 1.00 93.00 90 TRP A C 1
ATOM 712 O O . TRP A 1 90 ? 8.680 -3.926 -20.567 1.00 93.00 90 TRP A O 1
ATOM 722 N N . ILE A 1 91 ? 9.258 -2.307 -19.122 1.00 94.81 91 ILE A N 1
ATOM 723 C CA . ILE A 1 91 ? 8.423 -2.814 -18.025 1.00 94.81 91 ILE A CA 1
ATOM 724 C C . ILE A 1 91 ? 6.945 -2.851 -18.444 1.00 94.81 91 ILE A C 1
ATOM 726 O O . ILE A 1 91 ? 6.285 -3.870 -18.250 1.00 94.81 91 ILE A O 1
ATOM 730 N N . ALA A 1 92 ? 6.424 -1.777 -19.050 1.00 95.81 92 ALA A N 1
ATOM 731 C CA . ALA A 1 92 ? 5.034 -1.727 -19.512 1.00 95.81 92 ALA A CA 1
ATOM 732 C C . ALA A 1 92 ? 4.739 -2.805 -20.569 1.00 95.81 92 ALA A C 1
ATOM 734 O O . ALA A 1 92 ? 3.736 -3.513 -20.467 1.00 95.81 92 ALA A O 1
ATOM 735 N N . SER A 1 93 ? 5.650 -2.989 -21.529 1.00 96.06 93 SER A N 1
ATOM 736 C CA . SER A 1 93 ? 5.551 -4.031 -22.552 1.00 96.06 93 SER A CA 1
ATOM 737 C C . SER A 1 93 ? 5.565 -5.442 -21.954 1.00 96.06 93 SER A C 1
ATOM 739 O O . SER A 1 93 ? 4.742 -6.273 -22.334 1.00 96.06 93 SER A O 1
ATOM 741 N N . GLU A 1 94 ? 6.456 -5.725 -21.002 1.00 97.31 94 GLU A N 1
ATOM 742 C CA . GLU A 1 94 ? 6.552 -7.035 -20.340 1.00 97.31 94 GLU A CA 1
ATOM 743 C C . GLU A 1 94 ? 5.314 -7.345 -19.490 1.00 97.31 94 GLU A C 1
ATOM 745 O O . GLU A 1 94 ? 4.767 -8.448 -19.555 1.00 97.31 94 GLU A O 1
ATOM 750 N N . LEU A 1 95 ? 4.813 -6.366 -18.729 1.00 97.38 95 LEU A N 1
ATOM 751 C CA . LEU A 1 95 ? 3.571 -6.526 -17.969 1.00 97.38 95 LEU A CA 1
ATOM 752 C C . LEU A 1 95 ? 2.372 -6.756 -18.895 1.00 97.38 95 LEU A C 1
ATOM 754 O O . LEU A 1 95 ? 1.502 -7.570 -18.580 1.00 97.38 95 LEU A O 1
ATOM 758 N N . HIS A 1 96 ? 2.322 -6.084 -20.046 1.00 97.06 96 HIS A N 1
ATOM 759 C CA . HIS A 1 96 ? 1.274 -6.306 -21.038 1.00 97.06 96 HIS A CA 1
ATOM 760 C C . HIS A 1 96 ? 1.358 -7.697 -21.673 1.00 97.06 96 HIS A C 1
ATOM 762 O O . HIS A 1 96 ? 0.349 -8.396 -21.754 1.00 97.06 96 HIS A O 1
ATOM 768 N N . ALA A 1 97 ? 2.559 -8.141 -22.055 1.00 96.69 97 ALA A N 1
ATOM 769 C CA . ALA A 1 97 ? 2.787 -9.466 -22.631 1.00 96.69 97 ALA A CA 1
ATOM 770 C C . ALA A 1 97 ? 2.368 -10.606 -21.685 1.00 96.69 97 ALA A C 1
ATOM 772 O O . ALA A 1 97 ? 1.942 -11.666 -22.141 1.00 96.69 97 ALA A O 1
ATOM 773 N N . ARG A 1 98 ? 2.441 -10.376 -20.367 1.00 96.62 98 ARG A N 1
ATOM 774 C CA . ARG A 1 98 ? 1.982 -11.311 -19.326 1.00 96.62 98 ARG A CA 1
ATOM 775 C C . ARG A 1 98 ? 0.496 -11.169 -18.968 1.00 96.62 98 ARG A C 1
ATOM 777 O O . ARG A 1 98 ? 0.024 -11.863 -18.075 1.00 96.62 98 ARG A O 1
ATOM 784 N N . GLY A 1 99 ? -0.242 -10.275 -19.630 1.00 95.75 99 GLY A N 1
ATOM 785 C CA . GLY A 1 99 ? -1.661 -10.019 -19.355 1.00 95.75 99 GLY A CA 1
ATOM 786 C C . GLY A 1 99 ? -1.933 -9.281 -18.038 1.00 95.75 99 GLY A C 1
ATOM 787 O O . GLY A 1 99 ? -3.071 -9.262 -17.579 1.00 95.75 99 GLY A O 1
ATOM 788 N N . ILE A 1 100 ? -0.906 -8.680 -17.428 1.00 96.44 100 ILE A N 1
ATOM 789 C CA . ILE A 1 100 ? -0.993 -7.946 -16.156 1.00 96.44 100 ILE A CA 1
ATOM 790 C C . ILE A 1 100 ? -1.417 -6.487 -16.389 1.00 96.44 100 ILE A C 1
ATOM 792 O O . ILE A 1 100 ? -2.258 -5.948 -15.662 1.00 96.44 100 ILE A O 1
ATOM 796 N N . ALA A 1 101 ? -0.855 -5.851 -17.423 1.00 95.75 101 ALA A N 1
ATOM 797 C CA . ALA A 1 101 ? -1.205 -4.496 -17.843 1.00 95.75 101 ALA A CA 1
ATOM 798 C C . ALA A 1 101 ? -2.110 -4.503 -19.084 1.00 95.75 101 ALA A C 1
ATOM 800 O O . ALA A 1 101 ? -1.906 -5.268 -20.027 1.00 95.75 101 ALA A O 1
ATOM 801 N N . ALA A 1 102 ? -3.094 -3.601 -19.120 1.00 93.25 102 ALA A N 1
ATOM 802 C CA . ALA A 1 102 ? -4.022 -3.493 -20.251 1.00 93.25 102 ALA A CA 1
ATOM 803 C C . ALA A 1 102 ? -3.357 -2.967 -21.532 1.00 93.25 102 ALA A C 1
ATOM 805 O O . ALA A 1 102 ? -3.826 -3.250 -22.632 1.00 93.25 102 ALA A O 1
ATOM 806 N N . VAL A 1 103 ? -2.287 -2.184 -21.390 1.00 92.44 103 VAL A N 1
ATOM 807 C CA . VAL A 1 103 ? -1.578 -1.535 -22.496 1.00 92.44 103 VAL A CA 1
ATOM 808 C C . VAL A 1 103 ? -0.074 -1.718 -22.354 1.00 92.44 103 VAL A C 1
ATOM 810 O O . VAL A 1 103 ? 0.428 -1.811 -21.235 1.00 92.44 103 VAL A O 1
ATOM 813 N N . ALA A 1 104 ? 0.623 -1.750 -23.490 1.00 94.19 104 ALA A N 1
ATOM 814 C CA . ALA A 1 104 ? 2.073 -1.920 -23.556 1.00 94.19 104 ALA A CA 1
ATOM 815 C C . ALA A 1 104 ? 2.853 -0.615 -23.329 1.00 94.19 104 ALA A C 1
ATOM 817 O O . ALA A 1 104 ? 4.071 -0.661 -23.182 1.00 94.19 104 ALA A O 1
ATOM 818 N N . GLU A 1 105 ? 2.183 0.543 -23.307 1.00 92.25 105 GLU A N 1
ATOM 819 C CA . GLU A 1 105 ? 2.837 1.834 -23.089 1.00 92.25 105 GLU A CA 1
ATOM 820 C C . GLU A 1 105 ? 2.673 2.357 -21.653 1.00 92.25 105 GLU A C 1
ATOM 822 O O . GLU A 1 105 ? 1.592 2.241 -21.059 1.00 92.25 105 GLU A O 1
ATOM 827 N N . PRO A 1 106 ? 3.707 3.021 -21.105 1.00 90.75 106 PRO A N 1
ATOM 828 C CA . PRO A 1 106 ? 3.599 3.728 -19.841 1.00 90.75 106 PRO A CA 1
ATOM 829 C C . PRO A 1 106 ? 2.648 4.925 -19.975 1.00 90.75 106 PRO A C 1
ATOM 831 O O . PRO A 1 106 ? 2.509 5.553 -21.030 1.00 90.75 106 PRO A O 1
ATOM 834 N N . ARG A 1 107 ? 1.998 5.285 -18.874 1.00 90.19 107 ARG A N 1
ATOM 835 C CA . ARG A 1 107 ? 1.019 6.370 -18.800 1.00 90.19 107 ARG A CA 1
ATOM 836 C C . ARG A 1 107 ? 1.559 7.532 -17.978 1.00 90.19 107 ARG A C 1
ATOM 838 O O . ARG A 1 107 ? 2.337 7.350 -17.050 1.00 90.19 107 ARG A O 1
ATOM 845 N N . ARG A 1 108 ? 1.131 8.756 -18.292 1.00 85.75 108 ARG A N 1
ATOM 846 C CA . ARG A 1 108 ? 1.412 9.892 -17.401 1.00 85.75 108 ARG A CA 1
ATOM 847 C C . ARG A 1 108 ? 0.666 9.693 -16.086 1.00 85.75 108 ARG A C 1
ATOM 849 O O . ARG A 1 108 ? -0.482 9.236 -16.103 1.00 85.75 108 ARG A O 1
ATOM 856 N N . ARG A 1 109 ? 1.297 10.084 -14.981 1.00 79.50 109 ARG A N 1
ATOM 857 C CA . ARG A 1 109 ? 0.675 10.062 -13.656 1.00 79.50 109 ARG A CA 1
ATOM 858 C C . ARG A 1 109 ? -0.684 10.773 -13.674 1.00 79.50 109 ARG A C 1
ATOM 860 O O . ARG A 1 109 ? -0.851 11.785 -14.361 1.00 79.50 109 ARG A O 1
ATOM 867 N N . HIS A 1 110 ? -1.646 10.237 -12.923 1.00 74.62 110 HIS A N 1
ATOM 868 C CA . HIS A 1 110 ? -3.023 10.754 -12.807 1.00 74.62 110 HIS A CA 1
ATOM 869 C C . HIS A 1 110 ? -3.855 10.725 -14.101 1.00 74.62 110 HIS A C 1
ATOM 871 O O . HIS A 1 110 ? -4.867 11.419 -14.207 1.00 74.62 110 HIS A O 1
ATOM 877 N N . THR A 1 111 ? -3.464 9.917 -15.087 1.00 78.25 111 THR A N 1
ATOM 878 C CA . THR A 1 111 ? -4.350 9.610 -16.217 1.00 78.25 111 THR A CA 1
ATOM 879 C C . THR A 1 111 ? -5.314 8.478 -15.865 1.00 78.25 111 THR A C 1
ATOM 881 O O . THR A 1 111 ? -5.086 7.708 -14.932 1.00 78.25 111 THR A O 1
ATOM 884 N N . LEU A 1 112 ? -6.436 8.399 -16.587 1.00 76.31 112 LEU A N 1
ATOM 885 C CA . LEU A 1 112 ? -7.450 7.375 -16.349 1.00 76.31 112 LEU A CA 1
ATOM 886 C C . LEU A 1 112 ? -6.846 5.973 -16.542 1.00 76.31 112 LEU A C 1
ATOM 888 O O . LEU A 1 112 ? -6.298 5.668 -17.604 1.00 76.31 112 LEU A O 1
ATOM 892 N N . ARG A 1 113 ? -6.975 5.123 -15.520 1.00 82.94 113 ARG A N 1
ATOM 893 C CA . ARG A 1 113 ? -6.487 3.738 -15.533 1.00 82.94 113 ARG A CA 1
ATOM 894 C C . ARG A 1 113 ? -7.490 2.811 -16.206 1.00 82.94 113 ARG A C 1
ATOM 896 O O . ARG A 1 113 ? -8.698 3.042 -16.159 1.00 82.94 113 ARG A O 1
ATOM 903 N N . SER A 1 114 ? -6.982 1.731 -16.796 1.00 82.88 114 SER A N 1
ATOM 904 C CA . SER A 1 114 ? -7.844 0.645 -17.273 1.00 82.88 114 SER A CA 1
ATOM 905 C C . SER A 1 114 ? -8.379 -0.136 -16.066 1.00 82.88 114 SER A C 1
ATOM 907 O O . SER A 1 114 ? -7.573 -0.571 -15.240 1.00 82.88 114 SER A O 1
ATOM 909 N N . PRO A 1 115 ? -9.707 -0.303 -15.919 1.00 83.81 115 PRO A N 1
ATOM 910 C CA . PRO A 1 115 ? -10.276 -1.007 -14.775 1.00 83.81 115 PRO A CA 1
ATOM 911 C C . PRO A 1 115 ? -9.719 -2.428 -14.643 1.00 83.81 115 PRO A C 1
ATOM 913 O O . PRO A 1 115 ? -9.707 -3.180 -15.613 1.00 83.81 115 PRO A O 1
ATOM 916 N N . GLY A 1 116 ? -9.281 -2.796 -13.437 1.00 88.88 116 GLY A N 1
ATOM 917 C CA . GLY A 1 116 ? -8.803 -4.150 -13.136 1.00 88.88 116 GLY A CA 1
ATOM 918 C C . GLY A 1 116 ? -7.415 -4.498 -13.683 1.00 88.88 116 GLY A C 1
ATOM 919 O O . GLY A 1 116 ? -7.029 -5.660 -13.614 1.00 88.88 116 GLY A O 1
ATOM 920 N N . SER A 1 117 ? -6.654 -3.535 -14.209 1.00 93.38 117 SER A N 1
ATOM 921 C CA . SER A 1 117 ? -5.306 -3.785 -14.733 1.00 93.38 117 SER A CA 1
ATOM 922 C C . SER A 1 117 ? -4.249 -2.946 -14.034 1.00 93.38 117 SER A C 1
ATOM 924 O O . SER A 1 117 ? -4.494 -1.806 -13.634 1.00 93.38 117 SER A O 1
ATOM 926 N N . TRP A 1 118 ? -3.048 -3.507 -13.931 1.00 96.56 118 TRP A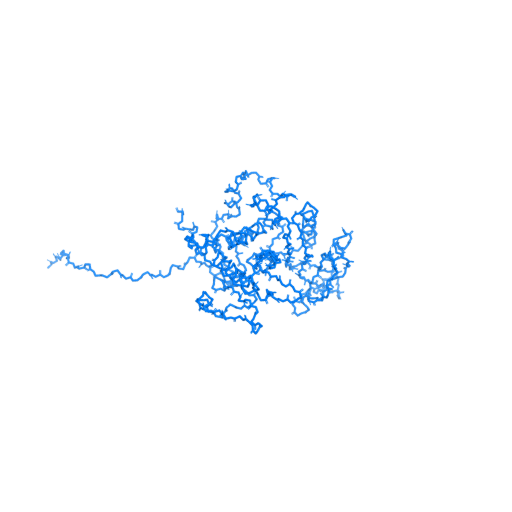 N 1
ATOM 927 C CA . TRP A 1 118 ? -1.879 -2.770 -13.472 1.00 96.56 118 TRP A CA 1
ATOM 928 C C . TRP A 1 118 ? -1.456 -1.751 -14.530 1.00 96.56 118 TRP A C 1
ATOM 930 O O . TRP A 1 118 ? -1.700 -1.930 -15.726 1.00 96.56 118 TRP A O 1
ATOM 940 N N . THR A 1 119 ? -0.838 -0.660 -14.091 1.00 95.62 119 THR A N 1
ATOM 941 C CA . THR A 1 119 ? -0.391 0.424 -14.972 1.00 95.62 119 THR A CA 1
ATOM 942 C C . THR A 1 119 ? 1.024 0.840 -14.595 1.00 95.62 119 THR A C 1
ATOM 944 O O . THR A 1 119 ? 1.339 0.966 -13.417 1.00 95.62 119 THR A O 1
ATOM 947 N N . VAL A 1 120 ? 1.873 1.074 -15.596 1.00 95.00 120 VAL A N 1
ATOM 948 C CA . VAL A 1 120 ? 3.159 1.750 -15.395 1.00 95.00 120 VAL A CA 1
ATOM 949 C C . VAL A 1 120 ? 2.930 3.241 -15.577 1.00 95.00 120 VAL A C 1
ATOM 951 O O . VAL A 1 120 ? 2.516 3.672 -16.653 1.00 95.00 120 VAL A O 1
ATOM 954 N N . GLU A 1 121 ? 3.179 4.024 -14.538 1.00 92.81 121 GLU A N 1
ATOM 955 C CA . GLU A 1 121 ? 3.037 5.473 -14.534 1.00 92.81 121 GLU A CA 1
ATOM 956 C C . GLU A 1 121 ? 4.394 6.176 -14.475 1.00 92.81 121 GLU A C 1
ATOM 958 O O . GLU A 1 121 ? 5.398 5.638 -14.005 1.00 92.81 121 GLU A O 1
ATOM 963 N N . PHE A 1 122 ? 4.438 7.405 -14.986 1.00 87.94 122 PHE A N 1
ATOM 964 C CA . PHE A 1 122 ? 5.600 8.270 -14.856 1.00 87.94 122 PHE A CA 1
ATOM 965 C C . PHE A 1 122 ? 5.229 9.742 -14.735 1.00 87.94 122 PHE A C 1
ATOM 967 O O . PHE A 1 122 ? 4.191 10.196 -15.230 1.00 87.94 122 PHE A O 1
ATOM 974 N N . ASP A 1 123 ? 6.139 10.501 -14.126 1.00 79.62 123 ASP A N 1
ATOM 975 C CA . ASP A 1 123 ? 6.109 11.956 -14.117 1.00 79.62 123 ASP A CA 1
ATOM 976 C C . ASP A 1 123 ? 7.113 12.507 -15.150 1.00 79.62 123 ASP A C 1
ATOM 978 O O . ASP A 1 123 ? 8.321 12.368 -14.947 1.00 79.62 123 ASP A O 1
ATOM 982 N N . PRO A 1 124 ? 6.644 13.142 -16.243 1.00 68.50 124 PRO A N 1
ATOM 983 C CA . PRO A 1 124 ? 7.483 13.803 -17.246 1.00 68.50 124 PRO A CA 1
ATOM 984 C C . PRO A 1 124 ? 8.477 14.822 -16.670 1.00 68.50 124 PRO A C 1
ATOM 986 O O . PRO A 1 124 ? 9.486 15.105 -17.304 1.00 68.50 124 PRO A O 1
ATOM 989 N N . ALA A 1 125 ? 8.193 15.405 -15.499 1.00 62.34 125 ALA A N 1
ATOM 990 C CA . ALA A 1 125 ? 9.079 16.367 -14.847 1.00 62.34 125 ALA A CA 1
ATOM 991 C C . ALA A 1 125 ? 10.241 15.704 -14.083 1.00 62.34 125 ALA A C 1
ATOM 993 O O . ALA A 1 125 ? 11.181 16.394 -13.695 1.00 62.34 125 ALA A O 1
ATOM 994 N N . LEU A 1 126 ? 10.178 14.387 -13.862 1.00 54.66 126 LEU A N 1
ATOM 995 C CA . LEU A 1 126 ? 11.151 13.601 -13.094 1.00 54.66 126 LEU A CA 1
ATOM 996 C C . LEU A 1 126 ? 11.764 12.468 -13.934 1.00 54.66 126 LEU A C 1
ATOM 998 O O . LEU A 1 126 ? 12.245 11.472 -13.400 1.00 54.66 126 LEU A O 1
ATOM 1002 N N . THR A 1 127 ? 11.731 12.588 -15.262 1.00 59.25 127 THR A N 1
ATOM 1003 C CA . THR A 1 127 ? 12.284 11.576 -16.163 1.00 59.25 127 THR A CA 1
ATOM 1004 C C . THR A 1 127 ? 13.789 11.728 -16.305 1.00 59.25 127 THR A C 1
ATOM 1006 O O . THR A 1 127 ? 14.267 12.755 -16.787 1.00 59.25 127 THR A O 1
ATOM 1009 N N . TRP A 1 128 ? 14.532 10.676 -15.964 1.00 59.00 128 TRP A N 1
ATOM 1010 C CA . TRP A 1 128 ? 15.926 10.554 -16.373 1.00 59.00 128 TRP A CA 1
ATOM 1011 C C . TRP A 1 128 ? 15.990 9.957 -17.773 1.00 59.00 128 TRP A C 1
ATOM 1013 O O . TRP A 1 128 ? 15.374 8.927 -18.052 1.00 59.00 128 TRP A O 1
ATOM 1023 N N . GLU A 1 129 ? 16.737 10.612 -18.649 1.00 62.31 129 GLU A N 1
ATOM 1024 C CA . GLU A 1 129 ? 17.075 10.094 -19.965 1.00 62.31 129 GLU A CA 1
ATOM 1025 C C . GLU A 1 129 ? 18.526 9.625 -19.935 1.00 62.31 129 GLU A C 1
ATOM 1027 O O . GLU A 1 129 ? 19.443 10.423 -19.725 1.00 62.31 129 GLU A O 1
ATOM 1032 N N . LEU A 1 130 ? 18.746 8.323 -20.122 1.00 59.03 130 LEU A N 1
ATOM 1033 C CA . LEU A 1 130 ? 20.095 7.836 -20.378 1.00 59.03 130 LEU A CA 1
ATOM 1034 C C . LEU A 1 130 ? 20.409 8.109 -21.850 1.00 59.03 130 LEU A C 1
ATOM 1036 O O . LEU A 1 130 ? 19.827 7.482 -22.738 1.00 59.03 130 LEU A O 1
ATOM 1040 N N . GLY A 1 131 ? 21.310 9.061 -22.094 1.00 55.25 131 GLY A N 1
ATOM 1041 C CA . GLY A 1 131 ? 21.838 9.322 -23.428 1.00 55.25 131 GLY A CA 1
ATOM 1042 C C . GLY A 1 131 ? 22.538 8.082 -23.986 1.00 55.25 131 GLY A C 1
ATOM 1043 O O . GLY A 1 131 ? 23.227 7.363 -23.262 1.00 55.25 131 GLY A O 1
ATOM 1044 N N . GLY A 1 132 ? 22.326 7.825 -25.272 1.00 53.41 132 GLY A N 1
ATOM 1045 C CA . GLY A 1 132 ? 22.824 6.648 -25.968 1.00 53.41 132 GLY A CA 1
ATOM 1046 C C . GLY A 1 132 ? 24.327 6.455 -25.795 1.00 53.41 132 GLY A C 1
ATOM 1047 O O . GLY A 1 132 ? 25.104 7.407 -25.886 1.00 53.41 132 GLY A O 1
ATOM 1048 N N . SER A 1 133 ? 24.741 5.215 -25.536 1.00 57.34 133 SER A N 1
ATOM 1049 C CA . SER A 1 133 ? 26.158 4.852 -25.483 1.00 57.34 133 SER A CA 1
ATOM 1050 C C . SER A 1 133 ? 26.796 4.929 -26.875 1.00 57.34 133 SER A C 1
ATOM 1052 O O . SER A 1 133 ? 26.094 5.037 -27.880 1.00 57.34 133 SER A O 1
ATOM 1054 N N . GLU A 1 134 ? 28.124 4.794 -26.974 1.00 55.84 134 GLU A N 1
ATOM 1055 C CA . GLU A 1 134 ? 28.806 4.642 -28.275 1.00 55.84 134 GLU A CA 1
ATOM 1056 C C . GLU A 1 134 ? 28.248 3.470 -29.108 1.00 55.84 134 GLU A C 1
ATOM 1058 O O . GLU A 1 134 ? 28.338 3.487 -30.334 1.00 55.84 134 GLU A O 1
ATOM 1063 N N . ALA A 1 135 ? 27.629 2.478 -28.456 1.00 59.50 135 ALA A N 1
ATOM 1064 C CA . ALA A 1 135 ? 26.945 1.368 -29.115 1.00 59.50 135 ALA A CA 1
ATOM 1065 C C . ALA A 1 135 ? 25.548 1.737 -29.658 1.00 59.50 135 ALA A C 1
ATOM 1067 O O . ALA A 1 135 ? 25.065 1.068 -30.568 1.00 59.50 135 ALA A O 1
ATOM 1068 N N . TRP A 1 136 ? 24.910 2.791 -29.132 1.00 57.22 136 TRP A N 1
ATOM 1069 C CA . TRP A 1 136 ? 23.569 3.256 -29.520 1.00 57.22 136 TRP A CA 1
ATOM 1070 C C . TRP A 1 136 ? 23.489 4.790 -29.639 1.00 57.22 136 TRP A C 1
ATOM 1072 O O . TRP A 1 136 ? 22.679 5.425 -28.953 1.00 57.22 136 TRP A O 1
ATOM 1082 N N . PRO A 1 137 ? 24.311 5.422 -30.497 1.00 61.03 137 PRO A N 1
ATOM 1083 C CA . PRO A 1 137 ? 24.378 6.875 -30.596 1.00 61.03 137 PRO A CA 1
ATOM 1084 C C . PRO A 1 137 ? 23.031 7.470 -31.031 1.00 61.03 137 PRO A C 1
ATOM 1086 O O . PRO A 1 137 ? 22.406 7.006 -31.982 1.00 61.03 137 PRO A O 1
ATOM 1089 N N . GLY A 1 138 ? 22.583 8.511 -30.324 1.00 63.56 138 GLY A N 1
ATOM 1090 C CA . GLY A 1 138 ? 21.319 9.206 -30.605 1.00 63.56 138 GLY A CA 1
ATOM 1091 C C . GLY A 1 138 ? 20.060 8.545 -30.032 1.00 63.56 138 GLY A C 1
ATOM 1092 O O . GLY A 1 138 ? 18.965 9.043 -30.274 1.00 63.56 138 GLY A O 1
ATOM 1093 N N . THR A 1 139 ? 20.193 7.458 -29.267 1.00 61.78 139 THR A N 1
ATOM 1094 C CA . THR A 1 139 ? 19.061 6.829 -28.563 1.00 61.78 139 THR A CA 1
ATOM 1095 C C . THR A 1 139 ? 18.901 7.446 -27.174 1.00 61.78 139 THR A C 1
ATOM 1097 O O . THR A 1 139 ? 19.900 7.734 -26.523 1.00 61.78 139 THR A O 1
ATOM 1100 N N . SER A 1 140 ? 17.669 7.654 -26.712 1.00 66.62 140 SER A N 1
ATOM 1101 C CA . SER A 1 140 ? 17.370 8.059 -25.333 1.00 66.62 140 SER A CA 1
ATOM 1102 C C . SER A 1 140 ? 16.493 6.994 -24.687 1.00 66.62 140 SER A C 1
ATOM 1104 O O . SER A 1 140 ? 15.532 6.534 -25.304 1.00 66.62 140 SER A O 1
ATOM 1106 N N . PHE A 1 141 ? 16.844 6.576 -23.471 1.00 66.25 141 PHE A N 1
ATOM 1107 C CA . PHE A 1 141 ? 16.068 5.598 -22.712 1.00 66.25 141 PHE A CA 1
ATOM 1108 C C . PHE A 1 141 ? 15.336 6.301 -21.568 1.00 66.25 141 PHE A C 1
ATOM 1110 O O . PHE A 1 141 ? 16.001 6.818 -20.664 1.00 66.25 141 PHE A O 1
ATOM 1117 N N . PRO A 1 142 ? 13.991 6.323 -21.569 1.00 75.81 142 PRO A N 1
ATOM 1118 C CA . PRO A 1 142 ? 13.233 6.984 -20.523 1.00 75.81 142 PRO A CA 1
ATOM 1119 C C . PRO A 1 142 ? 13.203 6.084 -19.277 1.00 75.81 142 PRO A C 1
ATOM 1121 O O . PRO A 1 142 ? 12.429 5.129 -19.194 1.00 75.81 142 PRO A O 1
ATOM 1124 N N . LEU A 1 143 ? 14.023 6.418 -18.282 1.00 82.31 143 LEU A N 1
ATOM 1125 C CA . LEU A 1 143 ? 14.177 5.644 -17.050 1.00 82.31 143 LEU A CA 1
ATOM 1126 C C . LEU A 1 143 ? 13.234 6.095 -15.930 1.00 82.31 143 LEU A C 1
ATOM 1128 O O . LEU A 1 143 ? 12.884 7.277 -15.820 1.00 82.31 143 LEU A O 1
ATOM 1132 N N . GLY A 1 144 ? 12.893 5.140 -15.070 1.00 85.06 144 GLY A N 1
ATOM 1133 C CA . GLY A 1 144 ? 12.152 5.349 -13.832 1.00 85.06 144 GLY A CA 1
ATOM 1134 C C . GLY A 1 144 ? 10.643 5.491 -14.001 1.00 85.06 144 GLY A C 1
ATOM 1135 O O . GLY A 1 144 ? 10.123 5.740 -15.090 1.00 85.06 144 GLY A O 1
ATOM 1136 N N . GLY A 1 145 ? 9.920 5.336 -12.903 1.00 90.00 145 GLY A N 1
ATOM 1137 C CA . GLY A 1 145 ? 8.466 5.411 -12.875 1.00 90.00 145 GLY A CA 1
ATOM 1138 C C . GLY A 1 145 ? 7.903 4.725 -11.643 1.00 90.00 145 GLY A C 1
ATOM 1139 O O . GLY A 1 145 ? 8.619 4.454 -10.684 1.00 90.00 145 GLY A O 1
ATOM 1140 N N . GLU A 1 146 ? 6.614 4.434 -11.685 1.00 92.69 146 GLU A N 1
ATOM 1141 C CA . GLU A 1 146 ? 5.922 3.673 -10.652 1.00 92.69 146 GLU A CA 1
ATOM 1142 C C . GLU A 1 146 ? 5.012 2.634 -11.303 1.00 92.69 146 GLU A C 1
ATOM 1144 O O . GLU A 1 146 ? 4.390 2.890 -12.333 1.00 92.69 146 GLU A O 1
ATOM 1149 N N . VAL A 1 147 ? 4.951 1.435 -10.736 1.00 94.94 147 VAL A N 1
ATOM 1150 C CA . VAL A 1 147 ? 3.961 0.428 -11.122 1.00 94.94 147 VAL A CA 1
ATOM 1151 C C . VAL A 1 147 ? 2.818 0.495 -10.121 1.00 94.94 147 VAL A C 1
ATOM 1153 O O . VAL A 1 147 ? 3.031 0.292 -8.927 1.00 94.94 147 VAL A O 1
ATOM 1156 N N . VAL A 1 148 ? 1.614 0.785 -10.610 1.00 95.06 148 VAL A N 1
ATOM 1157 C CA . VAL A 1 148 ? 0.413 0.982 -9.793 1.00 95.06 148 VAL A CA 1
ATOM 1158 C C . VAL A 1 148 ? -0.586 -0.135 -10.048 1.00 95.06 148 VAL A C 1
ATOM 1160 O O . VAL A 1 148 ? -0.924 -0.437 -11.198 1.00 95.06 148 VAL A O 1
ATOM 1163 N N . SER A 1 149 ? -1.074 -0.747 -8.975 1.00 96.19 149 SER A N 1
ATOM 1164 C CA . SER A 1 149 ? -2.070 -1.809 -9.054 1.00 96.19 149 SER A CA 1
ATOM 1165 C C . SER A 1 149 ? -3.490 -1.264 -9.269 1.00 96.19 149 SER A C 1
ATOM 1167 O O . SER A 1 149 ? -3.789 -0.113 -8.926 1.00 96.19 149 SER A O 1
ATOM 1169 N N . PRO A 1 150 ? -4.422 -2.096 -9.771 1.00 94.50 150 PRO A N 1
ATOM 1170 C CA . PRO A 1 150 ? -5.846 -1.850 -9.568 1.00 94.50 150 PRO A CA 1
ATOM 1171 C C . PRO A 1 150 ? -6.208 -2.026 -8.080 1.00 94.50 150 PRO A C 1
ATOM 1173 O O . PRO A 1 150 ? -5.351 -2.336 -7.252 1.00 94.50 150 PRO A O 1
ATOM 1176 N N . ALA A 1 151 ? -7.484 -1.855 -7.727 1.00 93.81 151 ALA A N 1
ATOM 1177 C CA . ALA A 1 151 ? -7.975 -2.316 -6.430 1.00 93.81 151 ALA A CA 1
ATOM 1178 C C . ALA A 1 151 ? -7.890 -3.853 -6.378 1.00 93.81 151 ALA A C 1
ATOM 1180 O O . ALA A 1 151 ? -8.535 -4.540 -7.169 1.00 93.81 151 ALA A O 1
ATOM 1181 N N . LEU A 1 152 ? -7.059 -4.363 -5.477 1.00 95.12 152 LEU A N 1
ATOM 1182 C CA . LEU A 1 152 ? -6.766 -5.774 -5.254 1.00 95.12 152 LEU A CA 1
ATOM 1183 C C . LEU A 1 152 ? -7.554 -6.310 -4.056 1.00 95.12 152 LEU A C 1
ATOM 1185 O O . LEU A 1 152 ? -7.933 -5.552 -3.162 1.00 95.12 152 LEU A O 1
ATOM 1189 N N . SER A 1 153 ? -7.741 -7.627 -4.008 1.00 93.75 153 SER A N 1
ATOM 1190 C CA . SER A 1 153 ? -8.370 -8.346 -2.893 1.00 93.75 153 SER A CA 1
ATOM 1191 C C . SER A 1 153 ? -7.444 -9.455 -2.405 1.00 93.75 153 SER A C 1
ATOM 1193 O O . SER A 1 153 ? -6.686 -10.010 -3.193 1.00 93.75 153 SER A O 1
ATOM 1195 N N . ASP A 1 154 ? -7.505 -9.812 -1.122 1.00 91.75 154 ASP A N 1
ATOM 1196 C CA . ASP A 1 154 ? -6.668 -10.880 -0.557 1.00 91.75 154 ASP A CA 1
ATOM 1197 C C . ASP A 1 154 ? -7.053 -12.261 -1.119 1.00 91.75 154 ASP A C 1
ATOM 1199 O O . ASP A 1 154 ? -7.936 -12.947 -0.606 1.00 91.75 154 ASP A O 1
ATOM 1203 N N . THR A 1 155 ? -6.422 -12.625 -2.233 1.00 91.62 155 THR A N 1
ATOM 1204 C CA . THR A 1 155 ? -6.724 -13.800 -3.059 1.00 91.62 155 THR A CA 1
ATOM 1205 C C . THR A 1 155 ? -5.432 -14.371 -3.651 1.00 91.62 155 THR A C 1
ATOM 1207 O O . THR A 1 155 ? -4.499 -13.598 -3.907 1.00 91.62 155 THR A O 1
ATOM 1210 N N . PRO A 1 156 ? -5.365 -15.686 -3.932 1.00 90.75 156 PRO A N 1
ATOM 1211 C CA . PRO A 1 156 ? -4.222 -16.302 -4.610 1.00 90.75 156 PRO A CA 1
ATOM 1212 C C . PRO A 1 156 ? -3.835 -15.608 -5.902 1.00 90.75 156 PRO A C 1
ATOM 1214 O O . PRO A 1 156 ? -2.659 -15.342 -6.135 1.00 90.75 156 PRO A O 1
ATOM 1217 N N . GLU A 1 157 ? -4.827 -15.256 -6.714 1.00 92.69 157 GLU A N 1
ATOM 1218 C CA . GLU A 1 157 ? -4.627 -14.615 -8.005 1.00 92.69 157 GLU A CA 1
ATOM 1219 C C . GLU A 1 157 ? -3.967 -13.245 -7.840 1.00 92.69 157 GLU A C 1
ATOM 1221 O O . GLU A 1 157 ? -3.064 -12.897 -8.597 1.00 92.69 157 GLU A O 1
ATOM 1226 N N . THR A 1 158 ? -4.368 -12.483 -6.819 1.00 94.06 158 THR A N 1
ATOM 1227 C CA . THR A 1 158 ? -3.746 -11.194 -6.498 1.00 94.06 158 THR A CA 1
ATOM 1228 C C . THR A 1 158 ? -2.278 -11.365 -6.131 1.00 94.06 158 THR A C 1
ATOM 1230 O O . THR A 1 158 ? -1.426 -10.644 -6.647 1.00 94.06 158 THR A O 1
ATOM 1233 N N . TRP A 1 159 ? -1.956 -12.316 -5.258 1.00 92.56 159 TRP A N 1
ATOM 1234 C CA . TRP A 1 159 ? -0.573 -12.529 -4.837 1.00 92.56 159 TRP A CA 1
ATOM 1235 C C . TRP A 1 159 ? 0.287 -13.096 -5.983 1.00 92.56 159 TRP A C 1
ATOM 1237 O O . TRP A 1 159 ? 1.426 -12.674 -6.172 1.00 92.56 159 TRP A O 1
ATOM 1247 N N . GLU A 1 160 ? -0.265 -13.928 -6.862 1.00 92.94 160 GLU A N 1
ATOM 1248 C CA . GLU A 1 160 ? 0.435 -14.354 -8.081 1.00 92.94 160 GLU A CA 1
ATOM 1249 C C . GLU A 1 160 ? 0.742 -13.169 -9.018 1.00 92.94 160 GLU A C 1
ATOM 1251 O O . GLU A 1 160 ? 1.862 -13.035 -9.528 1.00 92.94 160 GLU A O 1
ATOM 1256 N N . GLN A 1 161 ? -0.215 -12.248 -9.198 1.00 95.44 161 GLN A N 1
ATOM 1257 C CA . GLN A 1 161 ? 0.009 -11.012 -9.955 1.00 95.44 161 GLN A CA 1
ATOM 1258 C C . GLN A 1 161 ? 1.109 -10.155 -9.323 1.00 95.44 161 GLN A C 1
ATOM 1260 O O . GLN A 1 161 ? 1.996 -9.684 -10.033 1.00 95.44 161 GLN A O 1
ATOM 1265 N N . VAL A 1 162 ? 1.091 -9.984 -7.996 1.00 95.56 162 VAL A N 1
ATOM 1266 C CA . VAL A 1 162 ? 2.132 -9.243 -7.269 1.00 95.56 162 VAL A CA 1
ATOM 1267 C C . VAL A 1 162 ? 3.503 -9.887 -7.486 1.00 95.56 162 VAL A C 1
ATOM 1269 O O . VAL A 1 162 ? 4.443 -9.179 -7.842 1.00 95.56 162 VAL A O 1
ATOM 1272 N N . SER A 1 163 ? 3.632 -11.214 -7.347 1.00 92.56 163 SER A N 1
ATOM 1273 C CA . SER A 1 163 ? 4.901 -11.915 -7.618 1.00 92.56 163 SER A CA 1
ATOM 1274 C C . SER A 1 163 ? 5.371 -11.666 -9.052 1.00 92.56 163 SER A C 1
ATOM 1276 O O . SER A 1 163 ? 6.525 -11.296 -9.267 1.00 92.56 163 SER A O 1
ATOM 1278 N N . THR A 1 164 ? 4.458 -11.766 -10.022 1.00 95.94 164 THR A N 1
ATOM 1279 C CA . THR A 1 164 ? 4.752 -11.533 -11.442 1.00 95.94 164 THR A CA 1
ATOM 1280 C C . THR A 1 164 ? 5.266 -10.115 -11.695 1.00 95.94 164 THR A C 1
ATOM 1282 O O . THR A 1 164 ? 6.246 -9.940 -12.419 1.00 95.94 164 THR A O 1
ATOM 1285 N N . VAL A 1 165 ? 4.645 -9.096 -11.092 1.00 97.38 165 VAL A N 1
ATOM 1286 C CA . VAL A 1 165 ? 5.067 -7.691 -11.223 1.00 97.38 165 VAL A CA 1
ATOM 1287 C C . VAL A 1 165 ? 6.479 -7.485 -10.676 1.00 97.38 165 VAL A C 1
ATOM 1289 O O . VAL A 1 165 ? 7.325 -6.902 -11.357 1.00 97.38 165 VAL A O 1
ATOM 1292 N N . LEU A 1 166 ? 6.761 -7.994 -9.473 1.00 94.25 166 LEU A N 1
ATOM 1293 C CA . LEU A 1 166 ? 8.077 -7.865 -8.838 1.00 94.25 166 LEU A CA 1
ATOM 1294 C C . LEU A 1 166 ? 9.166 -8.608 -9.627 1.00 94.25 166 LEU A C 1
ATOM 1296 O O . LEU A 1 166 ? 10.301 -8.140 -9.725 1.00 94.25 166 LEU A O 1
ATOM 1300 N N . GLU A 1 167 ? 8.828 -9.753 -10.220 1.00 94.44 167 GLU A N 1
ATOM 1301 C CA . GLU A 1 167 ? 9.719 -10.496 -11.111 1.00 94.44 167 GLU A CA 1
ATOM 1302 C C . GLU A 1 167 ? 10.009 -9.743 -12.409 1.00 94.44 167 GLU A C 1
ATOM 1304 O O . GLU A 1 167 ? 11.168 -9.707 -12.823 1.00 94.44 167 GLU A O 1
ATOM 1309 N N . VAL A 1 168 ? 9.002 -9.110 -13.026 1.00 95.94 168 VAL A N 1
ATOM 1310 C CA . VAL A 1 168 ? 9.214 -8.249 -14.201 1.00 95.94 168 VAL A CA 1
ATOM 1311 C C . VAL A 1 168 ? 10.166 -7.116 -13.849 1.00 95.94 168 VAL A C 1
ATOM 1313 O O . VAL A 1 168 ? 11.197 -6.980 -14.506 1.00 95.94 168 VAL A O 1
ATOM 1316 N N . LEU A 1 169 ? 9.888 -6.370 -12.776 1.00 93.19 169 LEU A N 1
ATOM 1317 C CA . LEU A 1 169 ? 10.752 -5.282 -12.311 1.00 93.19 169 LEU A CA 1
ATOM 1318 C C . LEU A 1 169 ? 12.196 -5.756 -12.101 1.00 93.19 169 LEU A C 1
ATOM 1320 O O . LEU A 1 169 ? 13.127 -5.154 -12.639 1.00 93.19 169 LEU A O 1
ATOM 1324 N N . ARG A 1 170 ? 12.388 -6.887 -11.409 1.00 90.31 170 ARG A N 1
ATOM 1325 C CA . ARG A 1 170 ? 13.713 -7.487 -11.204 1.00 90.31 170 ARG A CA 1
ATOM 1326 C C . ARG A 1 170 ? 14.388 -7.848 -12.529 1.00 90.31 170 ARG A C 1
ATOM 1328 O O . ARG A 1 170 ? 15.562 -7.543 -12.716 1.00 90.31 170 ARG A O 1
ATOM 1335 N N . SER A 1 171 ? 13.662 -8.485 -13.447 1.00 90.25 171 SER A N 1
ATOM 1336 C CA . SER A 1 171 ? 14.199 -8.920 -14.744 1.00 90.25 171 SER A CA 1
ATOM 1337 C C . SER A 1 171 ? 14.571 -7.754 -15.663 1.00 90.25 171 SER A C 1
ATOM 1339 O O . SER A 1 171 ? 15.528 -7.856 -16.426 1.00 90.25 171 SER A O 1
ATOM 1341 N N . CYS A 1 172 ? 13.868 -6.625 -15.541 1.00 90.00 172 CYS A N 1
ATOM 1342 C CA . CYS A 1 172 ? 14.160 -5.388 -16.259 1.00 90.00 172 CYS A CA 1
ATOM 1343 C C . CYS A 1 172 ? 15.272 -4.552 -15.601 1.00 90.00 172 CYS A C 1
ATOM 1345 O O . CYS A 1 172 ? 15.590 -3.478 -16.109 1.00 90.00 172 CYS A O 1
ATOM 1347 N N . GLY A 1 173 ? 15.855 -5.014 -14.488 1.00 86.94 173 GLY A N 1
ATOM 1348 C CA . GLY A 1 173 ? 16.927 -4.312 -13.781 1.00 86.94 173 GLY A CA 1
ATOM 1349 C C . GLY A 1 173 ? 16.457 -3.083 -13.002 1.00 86.94 173 GLY A C 1
ATOM 1350 O O . GLY A 1 173 ? 17.223 -2.137 -12.847 1.00 86.94 173 GLY A O 1
ATOM 1351 N N . ALA A 1 174 ? 15.201 -3.070 -12.543 1.00 86.62 174 ALA A N 1
ATOM 1352 C CA . ALA A 1 174 ? 14.665 -1.972 -11.748 1.00 86.62 174 ALA A CA 1
ATOM 1353 C C . ALA A 1 174 ? 15.475 -1.779 -10.462 1.00 86.62 174 ALA A C 1
ATOM 1355 O O . ALA A 1 174 ? 15.570 -2.684 -9.633 1.00 86.62 174 ALA A O 1
ATOM 1356 N N . ASP A 1 175 ? 16.022 -0.576 -10.289 1.00 83.69 175 ASP A N 1
ATOM 1357 C CA . ASP A 1 175 ? 16.548 -0.140 -9.001 1.00 83.69 175 ASP A CA 1
ATOM 1358 C C . ASP A 1 175 ? 15.387 0.327 -8.120 1.00 83.69 175 ASP A C 1
ATOM 1360 O O . ASP A 1 175 ? 14.668 1.250 -8.491 1.00 83.69 175 ASP A O 1
ATOM 1364 N N . VAL A 1 176 ? 15.210 -0.300 -6.962 1.00 78.50 176 VAL A N 1
ATOM 1365 C CA . VAL A 1 176 ? 14.218 0.092 -5.948 1.00 78.50 176 VAL A CA 1
ATOM 1366 C C . VAL A 1 176 ? 14.889 0.592 -4.668 1.00 78.50 176 VAL A C 1
ATOM 1368 O O . VAL A 1 176 ? 14.281 0.530 -3.604 1.00 78.50 176 VAL A O 1
ATOM 1371 N N . SER A 1 177 ? 16.146 1.050 -4.764 1.00 70.00 177 SER A N 1
ATOM 1372 C CA . SER A 1 177 ? 16.969 1.548 -3.654 1.00 70.00 177 SER A CA 1
ATOM 1373 C C . SER A 1 177 ? 16.241 2.536 -2.739 1.00 70.00 177 SER A C 1
ATOM 1375 O O . SER A 1 177 ? 15.174 3.048 -3.069 1.00 70.00 177 SER A O 1
ATOM 1377 N N . GLY A 1 178 ? 16.862 2.886 -1.604 1.00 61.06 178 GLY A N 1
ATOM 1378 C CA . GLY A 1 178 ? 16.339 3.808 -0.583 1.00 61.06 178 GLY A CA 1
ATOM 1379 C C . GLY A 1 178 ? 16.053 5.250 -1.036 1.00 61.06 178 GLY A C 1
ATOM 1380 O O . GLY A 1 178 ? 16.060 6.150 -0.214 1.00 61.06 178 GLY A O 1
ATOM 1381 N N . LYS A 1 179 ? 15.834 5.509 -2.326 1.00 69.06 179 LYS A N 1
ATOM 1382 C CA . LYS A 1 179 ? 15.198 6.720 -2.866 1.00 69.06 179 LYS A CA 1
ATOM 1383 C C . LYS A 1 179 ? 13.786 6.434 -3.403 1.00 69.06 179 LYS A C 1
ATOM 1385 O O . LYS A 1 179 ? 12.968 7.347 -3.449 1.00 69.06 179 LYS A O 1
ATOM 1390 N N . CYS A 1 180 ? 13.494 5.184 -3.764 1.00 79.75 180 CYS A N 1
ATOM 1391 C CA . CYS A 1 180 ? 12.197 4.713 -4.237 1.00 79.75 180 CYS A CA 1
ATOM 1392 C C . CYS A 1 180 ? 11.292 4.321 -3.069 1.00 79.75 180 CYS A C 1
ATOM 1394 O O . CYS A 1 180 ? 11.753 3.853 -2.028 1.00 79.75 180 CYS A O 1
ATOM 1396 N N . GLY A 1 181 ? 9.994 4.508 -3.251 1.00 83.31 181 GLY A N 1
ATOM 1397 C CA . GLY A 1 181 ? 8.943 4.144 -2.320 1.00 83.31 181 GLY A CA 1
ATOM 1398 C C . GLY A 1 181 ? 8.173 2.896 -2.655 1.00 83.31 181 GLY A C 1
ATOM 1399 O O . GLY A 1 181 ? 8.037 2.505 -3.812 1.00 83.31 181 GLY A O 1
ATOM 1400 N N . PHE A 1 182 ? 7.591 2.338 -1.603 1.00 87.69 182 PHE A N 1
ATOM 1401 C CA . PHE A 1 182 ? 6.516 1.374 -1.699 1.00 87.69 182 PHE A CA 1
ATOM 1402 C C . PHE A 1 182 ? 5.321 1.890 -0.896 1.00 87.69 182 PHE A C 1
ATOM 1404 O O . PHE A 1 182 ? 5.407 2.065 0.324 1.00 87.69 182 PHE A O 1
ATOM 1411 N N . HIS A 1 183 ? 4.216 2.176 -1.584 1.00 91.19 183 HIS A N 1
ATOM 1412 C CA . HIS A 1 183 ? 2.995 2.672 -0.956 1.00 91.19 183 HIS A CA 1
ATOM 1413 C C . HIS A 1 183 ? 1.911 1.598 -0.972 1.00 91.19 183 HIS A C 1
ATOM 1415 O O . HIS A 1 183 ? 1.705 0.908 -1.972 1.00 91.19 183 HIS A O 1
ATOM 1421 N N . VAL A 1 184 ? 1.204 1.475 0.151 1.00 93.50 184 VAL A N 1
ATOM 1422 C CA . VAL A 1 184 ? 0.058 0.575 0.300 1.00 93.50 184 VAL A CA 1
ATOM 1423 C C . VAL A 1 184 ? -1.177 1.405 0.576 1.00 93.50 184 VAL A C 1
ATOM 1425 O O . VAL A 1 184 ? -1.210 2.206 1.508 1.00 93.50 184 VAL A O 1
ATOM 1428 N N . HIS A 1 185 ? -2.207 1.219 -0.235 1.00 94.31 185 HIS A N 1
ATOM 1429 C CA . HIS A 1 185 ? -3.464 1.944 -0.134 1.00 94.31 185 HIS A CA 1
ATOM 1430 C C . HIS A 1 185 ? -4.552 0.995 0.332 1.00 94.31 185 HIS A C 1
ATOM 1432 O O . HIS A 1 185 ? -4.606 -0.137 -0.126 1.00 94.31 185 HIS A O 1
ATOM 1438 N N . PHE A 1 186 ? -5.453 1.454 1.188 1.00 95.44 186 PHE A N 1
ATOM 1439 C CA . PHE A 1 186 ? -6.683 0.741 1.518 1.00 95.44 186 PHE A CA 1
ATOM 1440 C C . PHE A 1 186 ? -7.877 1.630 1.217 1.00 95.44 186 PHE A C 1
ATOM 1442 O O . PHE A 1 186 ? -7.834 2.835 1.468 1.00 95.44 186 PHE A O 1
ATOM 1449 N N . ALA A 1 187 ? -8.963 1.040 0.722 1.00 93.88 187 ALA A N 1
ATOM 1450 C CA . ALA A 1 187 ? -10.227 1.762 0.645 1.00 93.88 187 ALA A CA 1
ATOM 1451 C C . ALA A 1 187 ? -10.632 2.236 2.050 1.00 93.88 187 ALA A C 1
ATOM 1453 O O . ALA A 1 187 ? -10.616 1.456 3.005 1.00 93.88 187 ALA A O 1
ATOM 1454 N N . ALA A 1 188 ? -11.031 3.503 2.185 1.00 90.62 188 ALA A N 1
ATOM 1455 C CA . ALA A 1 188 ? -11.436 4.072 3.472 1.00 90.62 188 ALA A CA 1
ATOM 1456 C C . ALA A 1 188 ? -12.666 3.362 4.069 1.00 90.62 188 ALA A C 1
ATOM 1458 O O . ALA A 1 188 ? -12.887 3.404 5.282 1.00 90.62 188 ALA A O 1
ATOM 1459 N N . ASP A 1 189 ? -13.428 2.647 3.235 1.00 90.44 189 ASP A N 1
ATOM 1460 C CA . ASP A 1 189 ? -14.522 1.770 3.653 1.00 90.44 189 ASP A CA 1
ATOM 1461 C C . ASP A 1 189 ? -14.082 0.685 4.651 1.00 90.44 189 ASP A C 1
ATOM 1463 O O . ASP A 1 189 ? -14.852 0.290 5.526 1.00 90.44 189 ASP A O 1
ATOM 1467 N N . ALA A 1 190 ? -12.800 0.300 4.645 1.00 92.19 190 ALA A N 1
ATOM 1468 C CA . ALA A 1 190 ? -12.240 -0.620 5.631 1.00 92.19 190 ALA A CA 1
ATOM 1469 C C . ALA A 1 190 ? -12.397 -0.125 7.085 1.00 92.19 190 ALA A C 1
ATOM 1471 O O . ALA A 1 190 ? -12.438 -0.943 8.005 1.00 92.19 190 ALA A O 1
ATOM 1472 N N . LEU A 1 191 ? -12.559 1.186 7.311 1.00 90.31 191 LEU A N 1
ATOM 1473 C CA . LEU A 1 191 ? -12.843 1.781 8.623 1.00 90.31 191 LEU A CA 1
ATOM 1474 C C . LEU A 1 191 ? -14.314 2.173 8.832 1.00 90.31 191 LEU A C 1
ATOM 1476 O O . LEU A 1 191 ? -14.677 2.583 9.940 1.00 90.31 191 LEU A O 1
ATOM 1480 N N . ARG A 1 192 ? -15.182 2.059 7.824 1.00 87.19 192 ARG A N 1
ATOM 1481 C CA . ARG A 1 192 ? -16.604 2.412 7.943 1.00 87.19 192 ARG A CA 1
ATOM 1482 C C . ARG A 1 192 ? -17.421 1.248 8.475 1.00 87.19 192 ARG A C 1
ATOM 1484 O O . ARG A 1 192 ? -17.079 0.084 8.299 1.00 87.19 192 ARG A O 1
ATOM 1491 N N . ASP A 1 193 ? -18.498 1.569 9.182 1.00 76.19 193 ASP A N 1
ATOM 1492 C CA . ASP A 1 193 ? -19.546 0.586 9.446 1.00 76.19 193 ASP A CA 1
ATOM 1493 C C . ASP A 1 193 ? -20.437 0.459 8.215 1.00 76.19 193 ASP A C 1
ATOM 1495 O O . ASP A 1 193 ? -20.674 1.451 7.527 1.00 76.19 193 ASP A O 1
ATOM 1499 N N . GLY A 1 194 ? -20.959 -0.745 7.971 1.00 65.94 194 GLY A N 1
ATOM 1500 C CA . GLY A 1 194 ? -22.046 -0.915 7.010 1.00 65.94 194 GLY A CA 1
ATOM 1501 C C . GLY A 1 194 ? -23.299 -0.141 7.441 1.00 65.94 194 GLY A C 1
ATOM 1502 O O . GLY A 1 194 ? -23.387 0.373 8.558 1.00 65.94 194 GLY A O 1
ATOM 1503 N N . ASP A 1 195 ? -24.314 -0.109 6.580 1.00 59.47 195 ASP A N 1
ATOM 1504 C CA . ASP A 1 195 ? -25.536 0.700 6.747 1.00 59.47 195 ASP A CA 1
ATOM 1505 C C . ASP A 1 195 ? -26.476 0.274 7.900 1.00 59.47 195 ASP A C 1
ATOM 1507 O O . ASP A 1 195 ? -27.634 0.692 7.975 1.00 59.47 195 ASP A O 1
ATOM 1511 N N . ALA A 1 196 ? -26.003 -0.535 8.847 1.00 56.88 196 ALA A N 1
ATOM 1512 C CA . ALA A 1 196 ? -26.793 -1.035 9.962 1.00 56.88 196 ALA A CA 1
ATOM 1513 C C . ALA A 1 196 ? -27.163 0.091 10.955 1.00 56.88 196 ALA A C 1
ATOM 1515 O O . ALA A 1 196 ? -26.403 0.437 11.855 1.00 56.88 196 ALA A O 1
ATOM 1516 N N . ALA A 1 197 ? -28.366 0.648 10.781 1.00 52.09 197 ALA A N 1
ATOM 1517 C CA . ALA A 1 197 ? -29.217 1.362 11.750 1.00 52.09 197 ALA A CA 1
ATOM 1518 C C . ALA A 1 197 ? -28.675 2.606 12.499 1.00 52.09 197 ALA A C 1
ATOM 1520 O O . ALA A 1 197 ? -29.445 3.255 13.209 1.00 52.09 197 ALA A O 1
ATOM 1521 N N . ALA A 1 198 ? -27.408 2.997 12.352 1.00 67.81 198 ALA A N 1
ATOM 1522 C CA . ALA A 1 198 ? -26.885 4.220 12.965 1.00 67.81 198 ALA A CA 1
ATOM 1523 C C . ALA A 1 198 ? -27.417 5.491 12.267 1.00 67.81 198 ALA A C 1
ATOM 1525 O O . ALA A 1 198 ? -27.769 5.482 11.087 1.00 67.81 198 ALA A O 1
ATOM 1526 N N . SER A 1 199 ? -27.471 6.623 12.973 1.00 79.94 199 SER A N 1
ATOM 1527 C CA . SER A 1 199 ? -27.719 7.919 12.325 1.00 79.94 199 SER A CA 1
ATOM 1528 C C . SER A 1 199 ? -26.522 8.308 11.446 1.00 79.94 199 SER A C 1
ATOM 1530 O O . SER A 1 199 ? -25.397 7.875 11.699 1.00 79.94 199 SER A O 1
ATOM 1532 N N . ALA A 1 200 ? -26.734 9.151 10.429 1.00 77.00 200 ALA A N 1
ATOM 1533 C CA . ALA A 1 200 ? -25.641 9.633 9.573 1.00 77.00 200 ALA A CA 1
ATOM 1534 C C . ALA A 1 200 ? -24.521 10.301 10.391 1.00 77.00 200 ALA A C 1
ATOM 1536 O O . ALA A 1 200 ? -23.346 10.034 10.160 1.00 77.00 200 ALA A O 1
ATOM 1537 N N . LYS A 1 201 ? -24.898 11.082 11.411 1.00 78.00 201 LYS A N 1
ATOM 1538 C CA . LYS A 1 201 ? -23.956 11.681 12.361 1.00 78.00 201 LYS A CA 1
ATOM 1539 C C . LYS A 1 201 ? -23.192 10.622 13.163 1.00 78.00 201 LYS A C 1
ATOM 1541 O O . LYS A 1 201 ? -21.977 10.687 13.235 1.00 78.00 201 LYS A O 1
ATOM 1546 N N . GLY A 1 202 ? -23.878 9.612 13.703 1.00 76.50 202 GLY A N 1
ATOM 1547 C CA . GLY A 1 202 ? -23.226 8.547 14.472 1.00 76.50 202 GLY A CA 1
ATOM 1548 C C . GLY A 1 202 ? -22.224 7.730 13.648 1.00 76.50 202 GLY A C 1
ATOM 1549 O O . GLY A 1 202 ? -21.145 7.415 14.142 1.00 76.50 202 GLY A O 1
ATOM 1550 N N . ARG A 1 203 ? -22.538 7.439 12.375 1.00 79.19 203 ARG A N 1
ATOM 1551 C CA . ARG A 1 203 ? -21.586 6.799 11.447 1.00 79.19 203 ARG A CA 1
ATOM 1552 C C . ARG A 1 203 ? -20.358 7.671 11.210 1.00 79.19 203 ARG A C 1
ATOM 1554 O O . ARG A 1 203 ? -19.238 7.164 11.218 1.00 79.19 203 ARG A O 1
ATOM 1561 N N . GLN A 1 204 ? -20.576 8.970 11.025 1.00 77.44 204 GLN A N 1
ATOM 1562 C CA . GLN A 1 204 ? -19.504 9.935 10.826 1.00 77.44 204 GLN A CA 1
ATOM 1563 C C . GLN A 1 204 ? -18.586 10.012 12.053 1.00 77.44 204 GLN A C 1
ATOM 1565 O O . GLN A 1 204 ? -17.373 9.879 11.914 1.00 77.44 204 GLN A O 1
ATOM 1570 N N . ASP A 1 205 ? -19.154 10.143 13.252 1.00 78.81 205 ASP A N 1
ATOM 1571 C CA . ASP A 1 205 ? -18.402 10.228 14.509 1.00 78.81 205 ASP A CA 1
ATOM 1572 C C . ASP A 1 205 ? -17.585 8.943 14.763 1.00 78.81 205 ASP A C 1
ATOM 1574 O O . ASP A 1 205 ? -16.415 9.000 15.160 1.00 78.81 205 ASP A O 1
ATOM 1578 N N . ALA A 1 206 ? -18.163 7.771 14.473 1.00 82.69 206 ALA A N 1
ATOM 1579 C CA . ALA A 1 206 ? -17.473 6.486 14.585 1.00 82.69 206 ALA A CA 1
ATOM 1580 C C . ALA A 1 206 ? -16.310 6.363 13.589 1.00 82.69 206 ALA A C 1
ATOM 1582 O O . ALA A 1 206 ? -15.212 5.951 13.971 1.00 82.69 206 ALA A O 1
ATOM 1583 N N . PHE A 1 207 ? -16.524 6.752 12.330 1.00 84.75 207 PHE A N 1
ATOM 1584 C CA . PHE A 1 207 ? -15.480 6.767 11.308 1.00 84.75 207 PHE A CA 1
ATOM 1585 C C . PHE A 1 207 ? -14.324 7.697 11.692 1.00 84.75 207 PHE A C 1
ATOM 1587 O O . PHE A 1 207 ? -13.165 7.283 11.658 1.00 84.75 207 PHE A O 1
ATOM 1594 N N . LEU A 1 208 ? -14.628 8.917 12.145 1.00 77.81 208 LEU A N 1
ATOM 1595 C CA . LEU A 1 208 ? -13.617 9.877 12.595 1.00 77.81 208 LEU A CA 1
ATOM 1596 C C . LEU A 1 208 ? -12.817 9.353 13.784 1.00 77.81 208 LEU A C 1
ATOM 1598 O O . LEU A 1 208 ? -11.592 9.444 13.793 1.00 77.81 208 LEU A O 1
ATOM 1602 N N . THR A 1 209 ? -13.489 8.734 14.753 1.00 81.62 209 THR A N 1
ATOM 1603 C CA . THR A 1 209 ? -12.822 8.112 15.902 1.00 81.62 209 THR A CA 1
ATOM 1604 C C . THR A 1 209 ? -11.814 7.051 15.453 1.00 81.62 209 THR A C 1
ATOM 1606 O O . THR A 1 209 ? -10.703 6.987 15.977 1.00 81.62 209 THR A O 1
ATOM 1609 N N . ARG A 1 210 ? -12.169 6.226 14.463 1.00 88.38 210 ARG A N 1
ATOM 1610 C CA . ARG A 1 210 ? -11.288 5.174 13.935 1.00 88.38 210 ARG A CA 1
ATOM 1611 C C . ARG A 1 210 ? -10.122 5.737 13.132 1.00 88.38 210 ARG A C 1
ATOM 1613 O O . ARG A 1 210 ? -9.009 5.254 13.296 1.00 88.38 210 ARG A O 1
ATOM 1620 N N . ILE A 1 211 ? -10.346 6.776 12.328 1.00 84.25 211 ILE A N 1
ATOM 1621 C CA . ILE A 1 211 ? -9.272 7.484 11.615 1.00 84.25 211 ILE A CA 1
ATOM 1622 C C . ILE A 1 211 ? -8.268 8.084 12.609 1.00 84.25 211 ILE A C 1
ATOM 1624 O O . ILE A 1 211 ? -7.064 7.904 12.447 1.00 84.25 211 ILE A O 1
ATOM 1628 N N . THR A 1 212 ? -8.749 8.726 13.676 1.00 78.44 212 THR A N 1
ATOM 1629 C CA . THR A 1 212 ? -7.884 9.259 14.738 1.00 78.44 212 THR A CA 1
ATOM 1630 C C . THR A 1 212 ? -7.088 8.151 15.421 1.00 78.44 212 THR A C 1
ATOM 1632 O O . THR A 1 212 ? -5.882 8.292 15.612 1.00 78.44 212 THR A O 1
ATOM 1635 N N . ARG A 1 213 ? -7.725 7.020 15.751 1.00 84.50 213 ARG A N 1
ATOM 1636 C CA . ARG A 1 213 ? -7.013 5.863 16.314 1.00 84.50 213 ARG A CA 1
ATOM 1637 C C . ARG A 1 213 ? -5.949 5.347 15.360 1.00 84.50 213 ARG A C 1
ATOM 1639 O O . ARG A 1 213 ? -4.832 5.132 15.801 1.00 84.50 213 ARG A O 1
ATOM 1646 N N . LEU A 1 214 ? -6.260 5.198 14.072 1.00 87.50 214 LEU A N 1
ATOM 1647 C CA . LEU A 1 214 ? -5.286 4.761 13.074 1.00 87.50 214 LEU A CA 1
ATOM 1648 C C . LEU A 1 214 ? -4.072 5.696 13.033 1.00 87.50 214 LEU A C 1
ATOM 1650 O O . LEU A 1 214 ? -2.940 5.219 13.028 1.00 87.50 214 LEU A O 1
ATOM 1654 N N . ALA A 1 215 ? -4.298 7.011 13.063 1.00 80.06 215 ALA A N 1
ATOM 1655 C CA . ALA A 1 215 ? -3.214 7.984 13.122 1.00 80.06 215 ALA A CA 1
ATOM 1656 C C . ALA A 1 215 ? -2.355 7.804 14.387 1.00 80.06 215 ALA A C 1
ATOM 1658 O O . ALA A 1 215 ? -1.132 7.793 14.284 1.00 80.06 215 ALA A O 1
ATOM 1659 N N . VAL A 1 216 ? -2.957 7.592 15.561 1.00 77.19 216 VAL A N 1
ATOM 1660 C CA . VAL A 1 216 ? -2.208 7.326 16.805 1.00 77.19 216 VAL A CA 1
ATOM 1661 C C . VAL A 1 216 ? -1.424 6.013 16.723 1.00 77.19 216 VAL A C 1
ATOM 1663 O O . VAL A 1 216 ? -0.241 5.988 17.053 1.00 77.19 216 VAL A O 1
ATOM 1666 N N . LEU A 1 217 ? -2.039 4.935 16.230 1.00 81.06 217 LEU A N 1
ATOM 1667 C CA . LEU A 1 217 ? -1.369 3.642 16.095 1.00 81.06 217 LEU A CA 1
ATOM 1668 C C . LEU A 1 217 ? -0.149 3.737 15.170 1.00 81.06 217 LEU A C 1
ATOM 1670 O O . LEU A 1 217 ? 0.922 3.256 15.526 1.00 81.06 217 LEU A O 1
ATOM 1674 N N . ALA A 1 218 ? -0.298 4.390 14.014 1.00 79.62 218 ALA A N 1
ATOM 1675 C CA . ALA A 1 218 ? 0.756 4.488 13.008 1.00 79.62 218 ALA A CA 1
ATOM 1676 C C . ALA A 1 218 ? 1.886 5.471 13.370 1.00 79.62 218 ALA A C 1
ATOM 1678 O O . ALA A 1 218 ? 3.014 5.260 12.933 1.00 79.62 218 ALA A O 1
ATOM 1679 N N . ASN A 1 219 ? 1.597 6.539 14.128 1.00 74.19 219 ASN A N 1
ATOM 1680 C CA . ASN A 1 219 ? 2.575 7.601 14.426 1.00 74.19 219 ASN A CA 1
ATOM 1681 C C . ASN A 1 219 ? 3.121 7.572 15.862 1.00 74.19 219 ASN A C 1
ATOM 1683 O O . ASN A 1 219 ? 4.068 8.292 16.142 1.00 74.19 219 ASN A O 1
ATOM 1687 N N . ALA A 1 220 ? 2.516 6.818 16.784 1.00 70.88 220 ALA A N 1
ATOM 1688 C CA . ALA A 1 220 ? 2.958 6.785 18.181 1.00 70.88 220 ALA A CA 1
ATOM 1689 C C . ALA A 1 220 ? 3.133 5.360 18.709 1.00 70.88 220 ALA A C 1
ATOM 1691 O O . ALA A 1 220 ? 4.177 5.040 19.267 1.00 70.88 220 ALA A O 1
ATOM 1692 N N . CYS A 1 221 ? 2.130 4.493 18.552 1.00 72.88 221 CYS A N 1
ATOM 1693 C CA . CYS A 1 221 ? 2.187 3.162 19.168 1.00 72.88 221 CYS A CA 1
ATOM 1694 C C . CYS A 1 221 ? 3.138 2.203 18.447 1.00 72.88 221 CYS A C 1
ATOM 1696 O O . CYS A 1 221 ? 3.750 1.379 19.108 1.00 72.88 221 CYS A O 1
ATOM 1698 N N . PHE A 1 222 ? 3.252 2.302 17.121 1.00 75.62 222 PHE A N 1
ATOM 1699 C CA . PHE A 1 222 ? 4.026 1.361 16.303 1.00 75.62 222 PHE A CA 1
ATOM 1700 C C . PHE A 1 222 ? 5.001 2.058 15.346 1.00 75.62 222 PHE A C 1
ATOM 1702 O O . PHE A 1 222 ? 5.354 1.496 14.309 1.00 75.62 222 PHE A O 1
ATOM 1709 N N . GLU A 1 223 ? 5.418 3.286 15.665 1.00 74.50 223 GLU A N 1
ATOM 1710 C CA . GLU A 1 223 ? 6.323 4.075 14.820 1.00 74.50 223 GLU A CA 1
ATOM 1711 C C . GLU A 1 223 ? 7.622 3.305 14.534 1.00 74.50 223 GLU A C 1
ATOM 1713 O O . GLU A 1 223 ? 7.986 3.117 13.371 1.00 74.50 223 GLU A O 1
ATOM 1718 N N . ASP A 1 224 ? 8.270 2.787 15.580 1.00 69.44 224 ASP A N 1
ATOM 1719 C CA . ASP A 1 224 ? 9.534 2.058 15.469 1.00 69.44 224 ASP A CA 1
ATOM 1720 C C . ASP A 1 224 ? 9.413 0.790 14.608 1.00 69.44 224 ASP A C 1
ATOM 1722 O O . ASP A 1 224 ? 10.189 0.585 13.674 1.00 69.44 224 ASP A O 1
ATOM 1726 N N . VAL A 1 225 ? 8.399 -0.047 14.857 1.00 71.19 225 VAL A N 1
ATOM 1727 C CA . VAL A 1 225 ? 8.168 -1.284 14.089 1.00 71.19 225 VAL A CA 1
ATOM 1728 C C . VAL A 1 225 ? 7.896 -0.985 12.616 1.00 71.19 225 VAL A C 1
ATOM 1730 O O . VAL A 1 225 ? 8.466 -1.642 11.742 1.00 71.19 225 VAL A O 1
ATOM 1733 N N . LEU A 1 226 ? 7.058 0.010 12.321 1.00 73.12 226 LEU A N 1
ATOM 1734 C CA . LEU A 1 226 ? 6.715 0.364 10.945 1.00 73.12 226 LEU A CA 1
ATOM 1735 C C . LEU A 1 226 ? 7.912 0.942 10.191 1.00 73.12 226 LEU A C 1
ATOM 1737 O O . LEU A 1 226 ? 8.147 0.572 9.041 1.00 73.12 226 LEU A O 1
ATOM 1741 N N . PHE A 1 227 ? 8.711 1.785 10.843 1.00 70.69 227 PHE A N 1
ATOM 1742 C CA . PHE A 1 227 ? 9.936 2.331 10.266 1.00 70.69 227 PHE A CA 1
ATOM 1743 C C . PHE A 1 227 ? 10.988 1.247 9.990 1.00 70.69 227 PHE A C 1
ATOM 1745 O O . PHE A 1 227 ? 11.684 1.247 8.971 1.00 70.69 227 PHE A O 1
ATOM 1752 N N . ARG A 1 228 ? 11.078 0.270 10.886 1.00 69.50 228 ARG A N 1
ATOM 1753 C CA . ARG A 1 228 ? 11.964 -0.880 10.752 1.00 69.50 228 ARG A CA 1
ATOM 1754 C C . ARG A 1 228 ? 11.549 -1.817 9.617 1.00 69.50 228 ARG A C 1
ATOM 1756 O O . ARG A 1 228 ? 12.402 -2.235 8.837 1.00 69.50 228 ARG A O 1
ATOM 1763 N N . MET A 1 229 ? 10.254 -2.114 9.484 1.00 66.19 229 MET A N 1
ATOM 1764 C CA . MET A 1 229 ? 9.724 -2.859 8.333 1.00 66.19 229 MET A CA 1
ATOM 1765 C C . MET A 1 229 ? 9.954 -2.101 7.023 1.00 66.19 229 MET A C 1
ATOM 1767 O O . MET A 1 229 ? 10.281 -2.708 6.009 1.00 66.19 229 MET A O 1
ATOM 1771 N N . ALA A 1 230 ? 9.846 -0.776 7.068 1.00 65.81 230 ALA A N 1
ATOM 1772 C CA . ALA A 1 230 ? 10.081 0.098 5.932 1.00 65.81 230 ALA A CA 1
ATOM 1773 C C . ALA A 1 230 ? 11.551 0.188 5.483 1.00 65.81 230 ALA A C 1
ATOM 1775 O O . ALA A 1 230 ? 11.798 0.504 4.324 1.00 65.81 230 ALA A O 1
ATOM 1776 N N . SER A 1 231 ? 12.508 -0.094 6.373 1.00 65.38 231 SER A N 1
ATOM 1777 C CA . SER A 1 231 ? 13.963 -0.033 6.120 1.00 65.38 231 SER A CA 1
ATOM 1778 C C . SER A 1 231 ? 14.598 -1.402 5.825 1.00 65.38 231 SER A C 1
ATOM 1780 O O . SER A 1 231 ? 15.821 -1.533 5.805 1.00 65.38 231 SER A O 1
ATOM 1782 N N . ALA A 1 232 ? 13.778 -2.444 5.663 1.00 55.94 232 ALA A N 1
ATOM 1783 C CA . ALA A 1 232 ? 14.190 -3.848 5.683 1.00 55.94 232 ALA A CA 1
ATOM 1784 C C . ALA A 1 232 ? 15.293 -4.236 4.687 1.00 55.94 232 ALA A C 1
ATOM 1786 O O . ALA A 1 232 ? 16.118 -5.099 4.991 1.00 55.94 232 ALA A O 1
ATOM 1787 N N . GLU A 1 233 ? 15.307 -3.621 3.505 1.00 56.41 233 GLU A N 1
ATOM 1788 C CA . GLU A 1 233 ? 16.351 -3.819 2.503 1.00 56.41 233 GLU A CA 1
ATOM 1789 C C . GLU A 1 233 ? 17.425 -2.738 2.667 1.00 56.41 233 GLU A C 1
ATOM 1791 O O . GLU A 1 233 ? 17.235 -1.583 2.295 1.00 56.41 233 GLU A O 1
ATOM 1796 N N . GLY A 1 234 ? 18.564 -3.117 3.253 1.00 51.56 234 GLY A N 1
ATOM 1797 C CA . GLY A 1 234 ? 19.749 -2.256 3.346 1.00 51.56 234 GLY A CA 1
ATOM 1798 C C . GLY A 1 234 ? 19.841 -1.380 4.596 1.00 51.56 234 GLY A C 1
ATOM 1799 O O . GLY A 1 234 ? 20.802 -0.629 4.717 1.00 51.56 234 GLY A O 1
ATOM 1800 N N . GLY A 1 235 ? 18.886 -1.465 5.528 1.00 56.88 235 GLY A N 1
ATOM 1801 C CA . GLY A 1 235 ? 18.973 -0.828 6.847 1.00 56.88 235 GLY A CA 1
ATOM 1802 C C . GLY A 1 235 ? 18.821 0.695 6.848 1.00 56.88 235 GLY A C 1
ATOM 1803 O O . GLY A 1 235 ? 18.648 1.265 7.918 1.00 56.88 235 GLY A O 1
ATOM 1804 N N . CYS A 1 236 ? 18.828 1.357 5.688 1.00 59.41 236 CYS A N 1
ATOM 1805 C CA . CYS A 1 236 ? 18.664 2.804 5.573 1.00 59.41 236 CYS A CA 1
ATOM 1806 C C . CYS A 1 236 ? 17.303 3.180 4.974 1.00 59.41 236 CYS A C 1
ATOM 1808 O O . CYS A 1 236 ? 16.924 2.710 3.903 1.00 59.41 236 CYS A O 1
ATOM 1810 N N . HIS A 1 237 ? 16.574 4.061 5.651 1.00 69.31 237 HIS A N 1
ATOM 1811 C CA . HIS A 1 237 ? 15.284 4.603 5.231 1.00 69.31 237 HIS A CA 1
ATOM 1812 C C . HIS A 1 237 ? 15.434 5.842 4.339 1.00 69.31 237 HIS A C 1
ATOM 1814 O O . HIS A 1 237 ? 16.320 6.668 4.572 1.00 69.31 237 HIS A O 1
ATOM 1820 N N . ARG A 1 238 ? 14.533 5.997 3.358 1.00 64.50 238 ARG A N 1
ATOM 1821 C CA . ARG A 1 238 ? 14.506 7.102 2.379 1.00 64.50 238 ARG A CA 1
ATOM 1822 C C . ARG A 1 238 ? 14.063 8.471 2.907 1.00 64.50 238 ARG A C 1
ATOM 1824 O O . ARG A 1 238 ? 14.086 9.449 2.162 1.00 64.50 238 ARG A O 1
ATOM 1831 N N . GLY A 1 239 ? 13.580 8.548 4.142 1.00 61.41 239 GLY A N 1
ATOM 1832 C CA . GLY A 1 239 ? 13.000 9.745 4.745 1.00 61.41 239 GLY A CA 1
ATOM 1833 C C . GLY A 1 239 ? 13.740 10.211 5.998 1.00 61.41 239 GLY A C 1
ATOM 1834 O O . GLY A 1 239 ? 14.454 9.457 6.652 1.00 61.41 239 GLY A O 1
ATOM 1835 N N . GLN A 1 240 ? 13.520 11.472 6.365 1.00 56.28 240 GLN A N 1
ATOM 1836 C CA . GLN A 1 240 ? 14.087 12.090 7.568 1.00 56.28 240 GLN A CA 1
ATOM 1837 C C . GLN A 1 240 ? 13.273 11.735 8.827 1.00 56.28 240 GLN A C 1
ATOM 1839 O O . GLN A 1 240 ? 12.042 11.749 8.744 1.00 56.28 240 GLN A O 1
ATOM 1844 N N . PRO A 1 241 ? 13.901 11.568 10.012 1.00 49.53 241 PRO A N 1
ATOM 1845 C CA . PRO A 1 241 ? 13.222 11.187 11.262 1.00 49.53 241 PRO A CA 1
ATOM 1846 C C . PRO A 1 241 ? 12.074 12.123 11.664 1.00 49.53 241 PRO A C 1
ATOM 1848 O O . PRO A 1 241 ? 11.078 11.698 12.231 1.00 49.53 241 PRO A O 1
ATOM 1851 N N . PHE A 1 242 ? 12.190 13.416 11.354 1.00 47.19 242 PHE A N 1
ATOM 1852 C CA . PHE A 1 242 ? 11.257 14.447 11.826 1.00 47.19 242 PHE A CA 1
ATOM 1853 C C . PHE A 1 242 ? 10.073 14.709 10.882 1.00 47.19 242 PHE A C 1
ATOM 1855 O O . PHE A 1 242 ? 9.209 15.530 11.194 1.00 47.19 242 PHE A O 1
ATOM 1862 N N . ILE A 1 243 ? 10.031 14.040 9.725 1.00 50.09 243 ILE A N 1
ATOM 1863 C CA . ILE A 1 243 ? 9.015 14.259 8.685 1.00 50.09 243 ILE A CA 1
ATOM 1864 C C . ILE A 1 243 ? 7.838 13.263 8.816 1.00 50.09 243 ILE A C 1
ATOM 1866 O O . ILE A 1 243 ? 6.819 13.387 8.135 1.00 50.09 243 ILE A O 1
ATOM 1870 N N . TYR A 1 244 ? 7.907 12.332 9.772 1.00 52.56 244 TYR A N 1
ATOM 1871 C CA . TYR A 1 244 ? 6.909 11.285 10.008 1.00 52.56 244 TYR A CA 1
ATOM 1872 C C . TYR A 1 244 ? 5.661 11.762 10.755 1.00 52.56 244 TYR A C 1
ATOM 1874 O O . TYR A 1 244 ? 5.306 11.267 11.817 1.00 52.56 244 TYR A O 1
ATOM 1882 N N . ARG A 1 245 ? 4.960 12.737 10.180 1.00 58.88 245 ARG A N 1
ATOM 1883 C CA . ARG A 1 245 ? 3.630 13.150 10.641 1.00 58.88 245 ARG A CA 1
ATOM 1884 C C . ARG A 1 245 ? 2.581 12.647 9.667 1.00 58.88 245 ARG A C 1
ATOM 1886 O O . ARG A 1 245 ? 2.841 12.567 8.470 1.00 58.88 245 ARG A O 1
ATOM 1893 N N . HIS A 1 246 ? 1.387 12.322 10.149 1.00 57.97 246 HIS A N 1
ATOM 1894 C CA . HIS A 1 246 ? 0.264 12.051 9.257 1.00 57.97 246 HIS A CA 1
ATOM 1895 C C . HIS A 1 246 ? -0.207 13.341 8.579 1.00 57.97 246 HIS A C 1
ATOM 1897 O O . HIS A 1 246 ? -0.159 14.424 9.163 1.00 57.97 246 HIS A O 1
ATOM 1903 N N . SER A 1 247 ? -0.705 13.217 7.352 1.00 56.72 247 SER A N 1
ATOM 1904 C CA . SER A 1 247 ? -1.465 14.297 6.724 1.00 56.72 247 SER A CA 1
ATOM 1905 C C . SER A 1 247 ? -2.931 14.170 7.125 1.00 56.72 247 SER A C 1
ATOM 1907 O O . SER A 1 247 ? -3.477 13.067 7.025 1.00 56.72 247 SER A O 1
ATOM 1909 N N . PRO A 1 248 ? -3.590 15.252 7.574 1.00 55.66 248 PRO A N 1
ATOM 1910 C CA . PRO A 1 248 ? -5.002 15.194 7.917 1.00 55.66 248 PRO A CA 1
ATOM 1911 C C . PRO A 1 248 ? -5.856 14.931 6.662 1.00 55.66 248 PRO A C 1
ATOM 1913 O O . PRO A 1 248 ? -5.437 15.255 5.545 1.00 55.66 248 PRO A O 1
ATOM 1916 N N . PRO 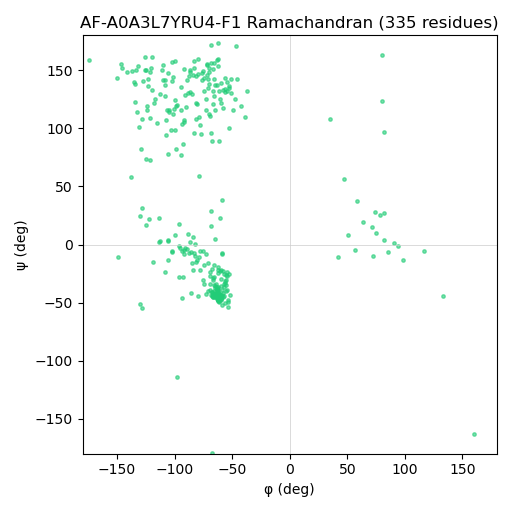A 1 249 ? -7.065 14.368 6.822 1.00 55.84 249 PRO A N 1
ATOM 1917 C CA . PRO A 1 249 ? -7.997 14.204 5.714 1.00 55.84 249 PRO A CA 1
ATOM 1918 C C . PRO A 1 249 ? -8.448 15.547 5.124 1.00 55.84 249 PRO A C 1
ATOM 1920 O O . PRO A 1 249 ? -8.360 16.589 5.783 1.00 55.84 249 PRO A O 1
ATOM 1923 N N . ARG A 1 250 ? -8.929 15.531 3.870 1.00 55.28 250 ARG A N 1
ATOM 1924 C CA . ARG A 1 250 ? -9.441 16.729 3.175 1.00 55.28 250 ARG A CA 1
ATOM 1925 C C . ARG A 1 250 ? -10.534 17.423 3.998 1.00 55.28 250 ARG A C 1
ATOM 1927 O O . ARG A 1 250 ? -11.453 16.781 4.503 1.00 55.28 250 ARG A O 1
ATOM 1934 N N . ARG A 1 251 ? -10.416 18.750 4.136 1.00 51.28 251 ARG A N 1
ATOM 1935 C CA . ARG A 1 251 ? -11.377 19.614 4.841 1.00 51.28 251 ARG A CA 1
ATOM 1936 C C . ARG A 1 251 ? -12.385 20.197 3.852 1.00 51.28 251 ARG A C 1
ATOM 1938 O O . ARG A 1 251 ? -12.297 21.371 3.505 1.00 51.28 251 ARG A O 1
ATOM 1945 N N . ASP A 1 252 ? -13.355 19.397 3.440 1.00 43.16 252 ASP A N 1
ATOM 1946 C CA . ASP A 1 252 ? -14.443 19.871 2.584 1.00 43.16 252 ASP A CA 1
ATOM 1947 C C . ASP A 1 252 ? -15.673 20.139 3.485 1.00 43.16 252 ASP A C 1
ATOM 1949 O O . ASP A 1 252 ? -16.334 19.208 3.901 1.00 43.16 252 ASP A O 1
ATOM 1953 N N . GLU A 1 253 ? -15.934 21.393 3.874 1.00 40.28 253 GLU A N 1
ATOM 1954 C CA . GLU A 1 253 ? -17.122 21.969 4.574 1.00 40.28 253 GLU A CA 1
ATOM 1955 C C . GLU A 1 253 ? -17.863 21.282 5.769 1.00 40.28 253 GLU A C 1
ATOM 1957 O O . GLU A 1 253 ? -18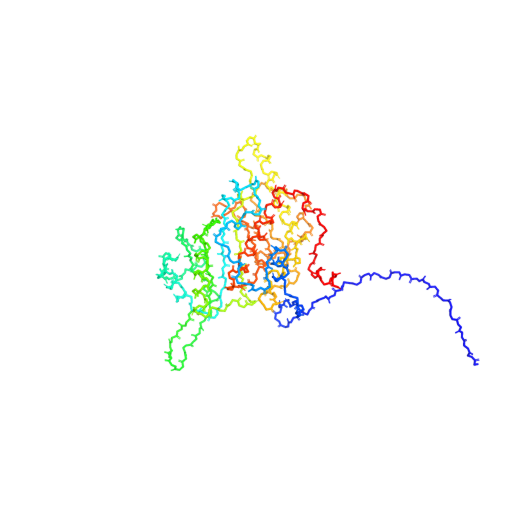.625 21.982 6.429 1.00 40.28 253 GLU A O 1
ATOM 1962 N N . TYR A 1 254 ? -17.650 20.022 6.173 1.00 41.03 254 TYR A N 1
ATOM 1963 C CA . TYR A 1 254 ? -18.369 19.398 7.324 1.00 41.03 254 TYR A CA 1
ATOM 1964 C C . TYR A 1 254 ? -17.513 18.727 8.423 1.00 41.03 254 TYR A C 1
ATOM 1966 O O . TYR A 1 254 ? -17.962 17.773 9.062 1.00 41.03 254 TYR A O 1
ATOM 1974 N N . TRP A 1 255 ? -16.294 19.197 8.702 1.00 40.44 255 TRP A N 1
ATOM 1975 C CA . TRP A 1 255 ? -15.423 18.537 9.690 1.00 40.44 255 TRP A CA 1
ATOM 1976 C C . TRP A 1 255 ? -14.794 19.527 10.678 1.00 40.44 255 TRP A C 1
ATOM 1978 O O . TRP A 1 255 ? -13.943 20.325 10.289 1.00 40.44 255 TRP A O 1
ATOM 1988 N N . SER A 1 256 ? -15.159 19.449 11.966 1.00 39.94 256 SER A N 1
ATOM 1989 C CA . SER A 1 256 ? -14.436 20.130 13.054 1.00 39.94 256 SER A CA 1
ATOM 1990 C C . SER A 1 256 ? -13.595 19.132 13.857 1.00 39.94 256 SER A C 1
ATOM 1992 O O . SER A 1 256 ? -14.124 18.236 14.514 1.00 39.94 256 SER A O 1
ATOM 1994 N N . PHE A 1 257 ? -12.275 19.306 13.769 1.00 50.12 257 PHE A N 1
ATOM 1995 C CA . PHE A 1 257 ? -11.230 18.600 14.512 1.00 50.12 257 PHE A CA 1
ATOM 1996 C C . PHE A 1 257 ? -10.878 19.384 15.778 1.00 50.12 257 PHE A C 1
ATOM 1998 O O . PHE A 1 257 ? -9.920 20.162 15.777 1.00 50.12 257 PHE A O 1
ATOM 2005 N N . ASP A 1 258 ? -11.611 19.157 16.857 1.00 37.19 258 ASP A N 1
ATOM 2006 C CA . ASP A 1 258 ? -11.191 19.657 18.160 1.00 37.19 258 ASP A CA 1
ATOM 2007 C C . ASP A 1 258 ? -10.617 18.482 18.957 1.00 37.19 258 ASP A C 1
ATOM 2009 O O . ASP A 1 258 ? -11.333 17.631 19.472 1.00 37.19 258 ASP A O 1
ATOM 2013 N N . GLU A 1 259 ? -9.280 18.421 18.925 1.00 39.00 259 GLU A N 1
ATOM 2014 C CA . GLU A 1 259 ? -8.368 18.062 20.028 1.00 39.00 259 GLU A CA 1
ATOM 2015 C C . GLU A 1 259 ? -7.237 17.051 19.720 1.00 39.00 259 GLU A C 1
ATOM 2017 O O . GLU A 1 259 ? -6.101 17.389 20.043 1.00 39.00 259 GLU A O 1
ATOM 2022 N N . PRO A 1 260 ? -7.388 15.913 19.010 1.00 39.09 260 PRO A N 1
ATOM 2023 C CA . PRO A 1 260 ? -6.234 15.011 18.815 1.00 39.09 260 PRO A CA 1
ATOM 2024 C C . PRO A 1 260 ? -5.304 15.384 17.645 1.00 39.09 260 PRO A C 1
ATOM 2026 O O . PRO A 1 260 ? -4.148 14.975 17.615 1.00 39.09 260 PRO A O 1
ATOM 2029 N N . ALA A 1 261 ? -5.794 16.149 16.660 1.00 41.47 261 ALA A N 1
ATOM 2030 C CA . ALA A 1 261 ? -5.039 16.506 15.449 1.00 41.47 261 ALA A CA 1
ATOM 2031 C C . ALA A 1 261 ? -4.267 17.833 15.562 1.00 41.47 261 ALA A C 1
ATOM 2033 O O . ALA A 1 261 ? -3.493 18.168 14.671 1.00 41.47 261 ALA A O 1
ATOM 2034 N N . GLN A 1 262 ? -4.474 18.603 16.636 1.00 36.81 262 GLN A N 1
ATOM 2035 C CA . GLN A 1 262 ? -3.796 19.891 16.836 1.00 36.81 262 GLN A CA 1
ATOM 2036 C C . GLN A 1 262 ? -2.410 19.741 17.488 1.00 36.81 262 GLN A C 1
ATOM 2038 O O . GLN A 1 262 ? -1.602 20.661 17.399 1.00 36.81 262 GLN A O 1
ATOM 2043 N N . SER A 1 263 ? -2.097 18.588 18.096 1.00 37.44 263 SER A N 1
ATOM 2044 C CA . SER A 1 263 ? -0.772 18.311 18.677 1.00 37.44 263 SER A CA 1
ATOM 2045 C C . SER A 1 263 ? 0.288 17.910 17.647 1.00 37.44 263 SER A C 1
ATOM 2047 O O . SER A 1 263 ? 1.472 17.879 17.969 1.00 37.44 263 SER A O 1
ATOM 2049 N N . PHE A 1 264 ? -0.112 17.635 16.405 1.00 43.62 264 PHE A N 1
ATOM 2050 C CA . PHE A 1 264 ? 0.798 17.346 15.303 1.00 43.62 264 PHE A CA 1
ATOM 2051 C C . PHE A 1 264 ? 0.790 18.564 14.385 1.00 43.62 264 PHE A C 1
ATOM 2053 O O . PHE A 1 264 ? -0.115 18.730 13.573 1.00 43.62 264 PHE A O 1
ATOM 2060 N N . ASP A 1 265 ? 1.748 19.473 14.587 1.00 39.38 265 ASP A N 1
ATOM 2061 C CA . ASP A 1 265 ? 1.863 20.694 13.789 1.00 39.38 265 ASP A CA 1
ATOM 2062 C C . ASP A 1 265 ? 1.715 20.412 12.279 1.00 39.38 265 ASP A C 1
ATOM 2064 O O . ASP A 1 265 ? 2.138 19.381 11.748 1.00 39.38 265 ASP A O 1
ATOM 2068 N N . GLY A 1 266 ? 1.057 21.340 11.584 1.00 40.44 266 GLY A N 1
ATOM 2069 C CA . GLY A 1 266 ? 0.760 21.259 10.153 1.00 40.44 266 GLY A CA 1
ATOM 2070 C C . GLY A 1 266 ? 1.987 21.369 9.241 1.0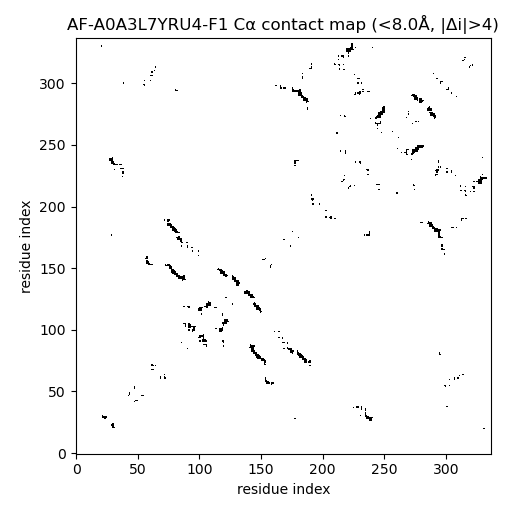0 40.44 266 GLY A C 1
ATOM 2071 O O . GLY A 1 266 ? 1.860 21.875 8.130 1.00 40.44 266 GLY A O 1
ATOM 2072 N N . THR A 1 267 ? 3.171 20.948 9.698 1.00 40.81 267 THR A N 1
ATOM 2073 C CA . THR A 1 267 ? 4.407 20.900 8.903 1.00 40.81 267 THR A CA 1
ATOM 2074 C C . THR A 1 267 ? 4.594 19.574 8.162 1.00 40.81 267 THR A C 1
ATOM 2076 O O . THR A 1 267 ? 5.522 19.452 7.363 1.00 40.81 267 THR A O 1
ATOM 2079 N N . GLY A 1 268 ? 3.696 18.599 8.367 1.00 40.53 268 GLY A N 1
ATOM 2080 C CA . GLY A 1 268 ? 3.631 17.364 7.589 1.00 40.53 268 GLY A CA 1
ATOM 2081 C C . GLY A 1 268 ? 3.348 17.665 6.119 1.00 40.53 268 GLY A C 1
ATOM 2082 O O . GLY A 1 268 ? 2.199 17.750 5.695 1.00 40.53 268 GLY A O 1
ATOM 2083 N N . SER A 1 269 ? 4.411 17.865 5.343 1.00 41.41 269 SER A N 1
ATOM 2084 C CA . SER A 1 269 ? 4.397 17.874 3.884 1.00 41.41 269 SER A CA 1
ATOM 2085 C C . SER A 1 269 ? 3.519 16.721 3.391 1.00 41.41 269 SER A C 1
ATOM 2087 O O . SER A 1 269 ? 3.818 15.554 3.647 1.00 41.41 269 SER A O 1
ATOM 2089 N N . SER A 1 270 ? 2.450 17.035 2.653 1.00 52.84 270 SER A N 1
ATOM 2090 C CA . SER A 1 270 ? 1.500 16.049 2.113 1.00 52.84 270 SER A CA 1
ATOM 2091 C C . SER A 1 270 ? 2.140 14.999 1.200 1.00 52.84 270 SER A C 1
ATOM 2093 O O . SER A 1 270 ? 1.485 14.033 0.817 1.00 52.84 270 SER A O 1
ATOM 2095 N N . ARG A 1 271 ? 3.421 15.168 0.843 1.00 51.09 271 ARG A N 1
ATOM 2096 C CA . ARG A 1 271 ? 4.219 14.195 0.090 1.00 51.09 271 ARG A CA 1
ATOM 2097 C C . ARG A 1 271 ? 5.026 13.245 0.970 1.00 51.09 271 ARG A C 1
ATOM 2099 O O . ARG A 1 271 ? 5.266 12.128 0.541 1.00 51.09 271 ARG A O 1
ATOM 2106 N N . GLN A 1 272 ? 5.420 13.660 2.170 1.00 53.97 272 GLN A N 1
ATOM 2107 C CA . GLN A 1 272 ? 6.388 12.929 2.999 1.00 53.97 272 GLN A CA 1
ATOM 2108 C C . GLN A 1 272 ? 5.776 12.332 4.277 1.00 53.97 272 GLN A C 1
ATOM 2110 O O . GLN A 1 272 ? 6.480 11.726 5.080 1.00 53.97 272 GLN A O 1
ATOM 2115 N N . ALA A 1 273 ? 4.465 12.489 4.457 1.00 65.19 273 ALA A N 1
ATOM 2116 C CA . ALA A 1 273 ? 3.727 11.898 5.560 1.00 65.19 273 ALA A CA 1
ATOM 2117 C C . ALA A 1 273 ? 3.708 10.361 5.504 1.00 65.19 273 ALA A C 1
ATOM 2119 O O . ALA A 1 273 ? 3.433 9.778 4.457 1.00 65.19 273 ALA A O 1
ATOM 2120 N N . VAL A 1 274 ? 3.904 9.727 6.665 1.00 69.12 274 VAL A N 1
ATOM 2121 C CA . VAL A 1 274 ? 3.768 8.274 6.899 1.00 69.12 274 VAL A CA 1
ATOM 2122 C C . VAL A 1 274 ? 2.416 7.742 6.449 1.00 69.12 274 VAL A C 1
ATOM 2124 O O . VAL A 1 274 ? 2.319 6.725 5.763 1.00 69.12 274 VAL A O 1
ATOM 2127 N N . LEU A 1 275 ? 1.380 8.440 6.902 1.00 79.69 275 LEU A N 1
ATOM 2128 C CA . LEU A 1 275 ? -0.013 8.120 6.691 1.00 79.69 275 LEU A CA 1
ATOM 2129 C C . LEU A 1 275 ? -0.615 9.325 5.990 1.00 79.69 275 LEU A C 1
ATOM 2131 O O . LEU A 1 275 ? -0.766 10.398 6.586 1.00 79.69 275 LEU A O 1
ATOM 2135 N N . ASN A 1 276 ? -0.923 9.156 4.714 1.00 79.56 276 ASN A N 1
ATOM 2136 C CA . ASN A 1 276 ? -1.607 10.157 3.936 1.00 79.56 276 ASN A CA 1
ATOM 2137 C C . ASN A 1 276 ? -3.115 9.888 3.953 1.00 79.56 276 ASN A C 1
ATOM 2139 O O . ASN A 1 276 ? -3.597 8.875 3.446 1.00 79.56 276 ASN A O 1
ATOM 2143 N N . LEU A 1 277 ? -3.865 10.818 4.542 1.00 79.44 277 LEU A N 1
ATOM 2144 C CA . LEU A 1 277 ? -5.323 10.758 4.596 1.00 79.44 277 LEU A CA 1
ATOM 2145 C C . LEU A 1 277 ? -5.980 11.748 3.628 1.00 79.44 277 LEU A C 1
ATOM 2147 O O . LEU A 1 277 ? -7.204 11.837 3.607 1.00 79.44 277 LEU A O 1
ATOM 2151 N N . THR A 1 278 ? -5.216 12.487 2.812 1.00 75.19 278 THR A N 1
ATOM 2152 C CA . THR A 1 278 ? -5.763 13.558 1.958 1.00 75.19 278 THR A CA 1
ATOM 2153 C C . THR A 1 278 ? -6.796 13.073 0.950 1.00 75.19 278 THR A C 1
ATOM 2155 O O . THR A 1 278 ? -7.585 13.878 0.471 1.00 75.19 278 THR A O 1
ATOM 2158 N N . ASP A 1 279 ? -6.791 11.793 0.584 1.00 77.56 279 ASP A N 1
ATOM 2159 C CA . ASP A 1 279 ? -7.763 11.241 -0.362 1.00 77.56 279 ASP A CA 1
ATOM 2160 C C . ASP A 1 279 ? -8.964 10.569 0.329 1.00 77.56 279 ASP A C 1
ATOM 2162 O O . ASP A 1 279 ? -9.904 10.175 -0.359 1.00 77.56 279 ASP A O 1
ATOM 2166 N N . VAL A 1 280 ? -9.010 10.522 1.667 1.00 79.75 280 VAL A N 1
ATOM 2167 C CA . VAL A 1 280 ? -10.192 10.084 2.427 1.00 79.75 280 VAL A CA 1
ATOM 2168 C C . VAL A 1 280 ? -11.337 11.081 2.226 1.00 79.75 280 VAL A C 1
ATOM 2170 O O . VAL A 1 280 ? -11.174 12.282 2.435 1.00 79.75 280 VAL A O 1
ATOM 2173 N N . GLY A 1 281 ? -12.508 10.578 1.834 1.00 70.62 281 GLY A N 1
ATOM 2174 C CA . GLY A 1 281 ? -13.690 11.371 1.485 1.00 70.62 281 GLY A CA 1
ATOM 2175 C C . GLY A 1 281 ? -13.7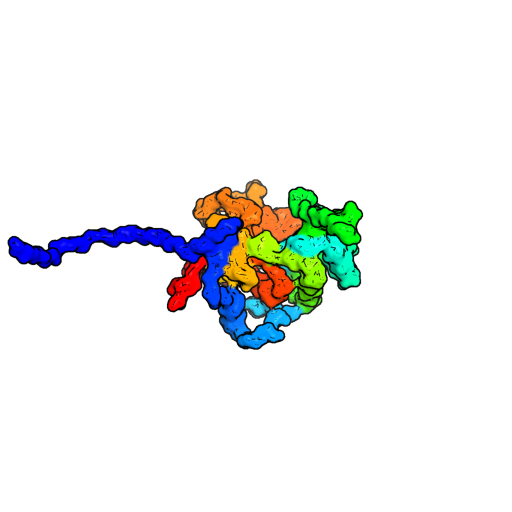15 11.861 0.032 1.00 70.62 281 GLY A C 1
ATOM 2176 O O . GLY A 1 281 ? -14.727 12.407 -0.409 1.00 70.62 281 GLY A O 1
ATOM 2177 N N . SER A 1 282 ? -12.640 11.644 -0.736 1.00 75.44 282 SER A N 1
ATOM 2178 C CA . SER A 1 282 ? -12.603 11.980 -2.162 1.00 75.44 282 SER A CA 1
ATOM 2179 C C . SER A 1 282 ? -13.569 11.104 -2.954 1.00 75.44 282 SER A C 1
ATOM 2181 O O . SER A 1 282 ? -13.511 9.884 -2.863 1.00 75.44 282 SER A O 1
ATOM 2183 N N . ARG A 1 283 ? -14.390 11.706 -3.823 1.00 72.94 283 ARG A N 1
ATOM 2184 C CA . ARG A 1 283 ? -15.307 10.960 -4.707 1.00 72.94 283 ARG A CA 1
ATOM 2185 C C . ARG A 1 283 ? -14.598 10.039 -5.704 1.00 72.94 283 ARG A C 1
ATOM 2187 O O . ARG A 1 283 ? -15.229 9.127 -6.221 1.00 72.94 283 ARG A O 1
ATOM 2194 N N . GLU A 1 284 ? -13.331 10.308 -6.007 1.00 74.19 284 GLU A N 1
ATOM 2195 C CA . GLU A 1 284 ? -12.581 9.604 -7.055 1.00 74.19 284 GLU A CA 1
ATOM 2196 C C . GLU A 1 284 ? -11.719 8.456 -6.523 1.00 74.19 284 GLU A C 1
ATOM 2198 O O . GLU A 1 284 ? -11.450 7.513 -7.261 1.00 74.19 284 GLU A O 1
ATOM 2203 N N . LYS A 1 285 ? -11.265 8.537 -5.266 1.00 77.69 285 LYS A N 1
ATOM 2204 C CA . LYS A 1 285 ? -10.312 7.574 -4.690 1.00 77.69 285 LYS A CA 1
ATOM 2205 C C . LYS A 1 285 ? -10.788 6.998 -3.361 1.00 77.69 285 LYS A C 1
ATOM 2207 O O . LYS A 1 285 ? -10.847 5.785 -3.227 1.00 77.69 285 LYS A O 1
ATOM 2212 N N . ASP A 1 286 ? -11.112 7.866 -2.402 1.00 85.44 286 ASP A N 1
ATOM 2213 C CA . ASP A 1 286 ? -11.521 7.508 -1.038 1.00 85.44 286 ASP A CA 1
ATOM 2214 C C . ASP A 1 286 ? -10.607 6.463 -0.369 1.00 85.44 286 ASP A C 1
ATOM 2216 O O . ASP A 1 286 ? -11.049 5.388 0.045 1.00 85.44 286 ASP A O 1
ATOM 2220 N N . ILE A 1 287 ? -9.309 6.772 -0.292 1.00 89.69 287 ILE A N 1
ATOM 2221 C CA . ILE A 1 287 ? -8.270 5.847 0.183 1.00 89.69 287 ILE A CA 1
ATOM 2222 C C . ILE A 1 287 ? -7.508 6.373 1.399 1.00 89.69 287 ILE A C 1
ATOM 2224 O O . ILE A 1 287 ? -7.324 7.576 1.580 1.00 89.69 287 ILE A O 1
ATOM 2228 N N . ILE A 1 288 ? -7.026 5.426 2.197 1.00 91.38 288 ILE A N 1
ATOM 2229 C CA . ILE A 1 288 ? -6.019 5.582 3.244 1.00 91.38 288 ILE A CA 1
ATOM 2230 C C . ILE A 1 288 ? -4.694 5.115 2.647 1.00 91.38 288 ILE A C 1
ATOM 2232 O O . ILE A 1 288 ? -4.614 3.984 2.173 1.00 91.38 288 ILE A O 1
ATOM 2236 N N . GLU A 1 289 ? -3.664 5.952 2.669 1.00 90.44 289 GLU A N 1
ATOM 2237 C CA . GLU A 1 289 ? -2.390 5.663 2.011 1.00 90.44 289 GLU A CA 1
ATOM 2238 C C . GLU A 1 289 ? -1.239 5.596 3.025 1.00 90.44 289 GLU A C 1
ATOM 2240 O O . GLU A 1 289 ? -0.967 6.552 3.751 1.00 90.44 289 GLU A O 1
ATOM 2245 N N . PHE A 1 290 ? -0.555 4.454 3.067 1.00 88.81 290 PHE A N 1
ATOM 2246 C CA . PHE A 1 290 ? 0.640 4.208 3.870 1.00 88.81 290 PHE A CA 1
ATOM 2247 C C . PHE A 1 290 ? 1.876 4.363 2.983 1.00 88.81 290 PHE A C 1
ATOM 2249 O O . PHE A 1 290 ? 2.033 3.623 2.015 1.00 88.81 290 PHE A O 1
ATOM 2256 N N . ARG A 1 291 ? 2.763 5.304 3.320 1.00 82.12 291 ARG A N 1
ATOM 2257 C CA . ARG A 1 291 ? 3.943 5.668 2.506 1.00 82.12 291 ARG A CA 1
ATOM 2258 C C . ARG A 1 291 ? 5.285 5.342 3.146 1.00 82.12 291 ARG A C 1
ATOM 2260 O O . ARG A 1 291 ? 6.331 5.676 2.589 1.00 82.12 291 ARG A O 1
ATOM 2267 N N . GLN A 1 292 ? 5.254 4.734 4.332 1.00 75.88 292 GLN A N 1
ATOM 2268 C CA . GLN A 1 292 ? 6.445 4.494 5.141 1.00 75.88 292 GLN A CA 1
ATOM 2269 C C . GLN A 1 292 ? 7.489 3.657 4.414 1.00 75.88 292 GLN A C 1
ATOM 2271 O O . GLN A 1 292 ? 8.663 3.949 4.576 1.00 75.88 292 GLN A O 1
ATOM 2276 N N . SER A 1 293 ? 7.104 2.643 3.639 1.00 78.00 293 SER A N 1
ATOM 2277 C CA . SER A 1 293 ? 8.067 1.671 3.120 1.00 78.00 293 SER A CA 1
ATOM 2278 C C . SER A 1 293 ? 8.998 2.248 2.051 1.00 78.00 293 SER A C 1
ATOM 2280 O O . SER A 1 293 ? 8.569 2.967 1.142 1.00 78.00 293 SER A O 1
ATOM 2282 N N . ASN A 1 294 ? 10.280 1.882 2.132 1.00 78.81 294 ASN A N 1
ATOM 2283 C CA . ASN A 1 294 ? 11.172 1.940 0.980 1.00 78.81 294 ASN A CA 1
ATOM 2284 C C . ASN A 1 294 ? 10.673 0.990 -0.113 1.00 78.81 294 ASN A C 1
ATOM 2286 O O . ASN A 1 294 ? 9.937 0.034 0.160 1.00 78.81 294 ASN A O 1
ATOM 2290 N N . GLY A 1 295 ? 11.123 1.242 -1.339 1.00 79.44 295 GLY A N 1
ATOM 2291 C CA . GLY A 1 295 ? 11.030 0.294 -2.436 1.00 79.44 295 GLY A CA 1
ATOM 2292 C C . GLY A 1 295 ? 11.666 -1.043 -2.052 1.00 79.44 295 GLY A C 1
ATOM 2293 O O . GLY A 1 295 ? 12.680 -1.102 -1.361 1.00 79.44 295 GLY A O 1
ATOM 2294 N N . THR A 1 296 ? 11.022 -2.127 -2.471 1.00 82.56 296 THR A N 1
ATOM 2295 C CA . THR A 1 296 ? 11.483 -3.502 -2.265 1.00 82.56 296 THR A CA 1
ATOM 2296 C C . THR A 1 296 ? 10.978 -4.355 -3.422 1.00 82.56 296 THR A C 1
ATOM 2298 O O . THR A 1 296 ? 9.870 -4.150 -3.924 1.00 82.56 296 THR A O 1
ATOM 2301 N N . LEU A 1 297 ? 11.793 -5.319 -3.855 1.00 85.69 297 LEU A N 1
ATOM 2302 C CA . LEU A 1 297 ? 11.360 -6.368 -4.786 1.00 85.69 297 LEU A CA 1
ATOM 2303 C C . LEU A 1 297 ? 11.167 -7.719 -4.082 1.00 85.69 297 LEU A C 1
ATOM 2305 O O . LEU A 1 297 ? 10.887 -8.732 -4.736 1.00 85.69 297 LEU A O 1
ATOM 2309 N N . ASP A 1 298 ? 11.327 -7.771 -2.760 1.00 82.50 298 ASP A N 1
ATOM 2310 C CA . ASP A 1 298 ? 11.053 -8.955 -1.961 1.00 82.50 298 ASP A CA 1
ATOM 2311 C C . ASP A 1 298 ? 9.554 -9.069 -1.672 1.00 82.50 298 ASP A C 1
ATOM 2313 O O . ASP A 1 298 ? 8.972 -8.362 -0.845 1.00 82.50 298 ASP A O 1
ATOM 2317 N N . ARG A 1 299 ? 8.924 -10.046 -2.329 1.00 84.12 299 ARG A N 1
ATOM 2318 C CA . ARG A 1 299 ? 7.499 -10.355 -2.167 1.00 84.12 299 ARG A CA 1
ATOM 2319 C C . ARG A 1 299 ? 7.087 -10.611 -0.711 1.00 84.12 299 ARG A C 1
ATOM 2321 O O . ARG A 1 299 ? 5.935 -10.370 -0.356 1.00 84.12 299 ARG A O 1
ATOM 2328 N N . ARG A 1 300 ? 8.009 -11.071 0.142 1.00 77.94 300 ARG A N 1
ATOM 2329 C CA . ARG A 1 300 ? 7.767 -11.311 1.573 1.00 77.94 300 ARG A CA 1
ATOM 2330 C C . ARG A 1 300 ? 7.655 -9.996 2.336 1.00 77.94 300 ARG A C 1
ATOM 2332 O O . ARG A 1 300 ? 6.757 -9.862 3.158 1.00 77.94 300 ARG A O 1
ATOM 2339 N N . VAL A 1 301 ? 8.521 -9.025 2.038 1.00 79.38 301 VAL A N 1
ATOM 2340 C CA . VAL A 1 301 ? 8.484 -7.683 2.645 1.00 79.38 301 VAL A CA 1
ATOM 2341 C C . VAL A 1 301 ? 7.216 -6.953 2.206 1.00 79.38 301 VAL A C 1
ATOM 2343 O O . VAL A 1 301 ? 6.490 -6.434 3.052 1.00 79.38 301 VAL A O 1
ATOM 2346 N N . VAL A 1 302 ? 6.889 -7.016 0.911 1.00 85.81 302 VAL A N 1
ATOM 2347 C CA . VAL A 1 302 ? 5.638 -6.479 0.349 1.00 85.81 302 VAL A CA 1
ATOM 2348 C C . VAL A 1 302 ? 4.417 -7.031 1.091 1.00 85.81 302 VAL A C 1
ATOM 2350 O O . VAL A 1 302 ? 3.604 -6.265 1.609 1.00 85.81 302 VAL A O 1
ATOM 2353 N N . GLN A 1 303 ? 4.298 -8.357 1.205 1.00 86.19 303 GLN A N 1
ATOM 2354 C CA . GLN A 1 303 ? 3.165 -8.991 1.882 1.00 86.19 303 GLN A CA 1
ATOM 2355 C C . GLN A 1 303 ? 3.127 -8.694 3.389 1.00 86.19 303 GLN A C 1
ATOM 2357 O O . GLN A 1 303 ? 2.052 -8.448 3.942 1.00 86.19 303 GLN A O 1
ATOM 2362 N N . ALA A 1 304 ? 4.282 -8.683 4.057 1.00 80.00 304 ALA A N 1
ATOM 2363 C CA . ALA A 1 304 ? 4.388 -8.343 5.472 1.00 80.00 304 ALA A CA 1
ATOM 2364 C C . ALA A 1 304 ? 3.913 -6.909 5.744 1.00 80.00 304 ALA A C 1
ATOM 2366 O O . ALA A 1 304 ? 3.132 -6.684 6.667 1.00 80.00 304 ALA A O 1
ATOM 2367 N N . PHE A 1 305 ? 4.324 -5.947 4.915 1.00 85.25 305 PHE A N 1
ATOM 2368 C CA . PHE A 1 305 ? 3.921 -4.552 5.064 1.00 85.25 305 PHE A CA 1
ATOM 2369 C C . PHE A 1 305 ? 2.422 -4.356 4.794 1.00 85.25 305 PHE A C 1
ATOM 2371 O O . PHE A 1 305 ? 1.742 -3.689 5.575 1.00 85.25 305 PHE A O 1
ATOM 2378 N N . VAL A 1 306 ? 1.866 -5.022 3.774 1.00 89.69 306 VAL A N 1
ATOM 2379 C CA . VAL A 1 306 ? 0.410 -5.053 3.536 1.00 89.69 306 VAL A CA 1
ATOM 2380 C C . VAL A 1 306 ? -0.341 -5.637 4.741 1.00 89.69 306 VAL A C 1
ATOM 2382 O O . VAL A 1 306 ? -1.343 -5.068 5.180 1.00 89.69 306 VAL A O 1
ATOM 2385 N N . SER A 1 307 ? 0.169 -6.723 5.330 1.00 86.44 307 SER A N 1
ATOM 2386 C CA . SER A 1 307 ? -0.405 -7.339 6.536 1.00 86.44 307 SER A CA 1
ATOM 2387 C C . SER A 1 307 ? -0.366 -6.394 7.738 1.00 86.44 307 SER A C 1
ATOM 2389 O O . SER A 1 307 ? -1.351 -6.282 8.465 1.00 86.44 307 SER A O 1
ATOM 2391 N N . ALA A 1 308 ? 0.746 -5.682 7.942 1.00 85.19 308 ALA A N 1
ATOM 2392 C CA . ALA A 1 308 ? 0.880 -4.698 9.013 1.00 85.19 308 ALA A CA 1
ATOM 2393 C C . ALA A 1 308 ? -0.124 -3.547 8.847 1.00 85.19 308 ALA A C 1
ATOM 2395 O O . ALA A 1 308 ? -0.808 -3.187 9.804 1.00 85.19 308 ALA A O 1
ATOM 2396 N N . CYS A 1 309 ? -0.298 -3.034 7.625 1.00 89.88 309 CYS A N 1
ATOM 2397 C CA . CYS A 1 309 ? -1.311 -2.022 7.322 1.00 89.88 309 CYS A CA 1
ATOM 2398 C C . CYS A 1 309 ? -2.730 -2.528 7.645 1.00 89.88 309 CYS A C 1
ATOM 2400 O O . CYS A 1 309 ? -3.501 -1.837 8.315 1.00 89.88 309 CYS A O 1
ATOM 2402 N N . ALA A 1 310 ? -3.061 -3.763 7.252 1.00 90.69 310 ALA A N 1
ATOM 2403 C CA . ALA A 1 310 ? -4.343 -4.389 7.580 1.00 90.69 310 ALA A CA 1
ATOM 2404 C C . ALA A 1 310 ? -4.536 -4.584 9.097 1.00 90.69 310 ALA A C 1
ATOM 2406 O O . ALA A 1 310 ? -5.636 -4.378 9.617 1.00 90.69 310 ALA A O 1
ATOM 2407 N N . ALA A 1 311 ? -3.475 -4.938 9.830 1.00 87.50 311 ALA A N 1
ATOM 2408 C CA . ALA A 1 311 ? -3.499 -5.053 11.287 1.00 87.50 311 ALA A CA 1
ATOM 2409 C C . ALA A 1 311 ? -3.791 -3.705 11.960 1.00 87.50 311 ALA A C 1
ATOM 2411 O O . ALA A 1 311 ? -4.636 -3.646 12.852 1.00 87.50 311 ALA A O 1
ATOM 2412 N N . LEU A 1 312 ? -3.157 -2.618 11.505 1.00 89.00 312 LEU A N 1
ATOM 2413 C CA . LEU A 1 312 ? -3.404 -1.267 12.018 1.00 89.00 312 LEU A CA 1
ATOM 2414 C C . LEU A 1 312 ? -4.851 -0.823 11.776 1.00 89.00 312 LEU A C 1
ATOM 2416 O O . LEU A 1 312 ? -5.491 -0.292 12.683 1.00 89.00 312 LEU A O 1
ATOM 2420 N N . ILE A 1 313 ? -5.387 -1.074 10.577 1.00 92.25 313 ILE A N 1
ATOM 2421 C CA . ILE A 1 313 ? -6.784 -0.769 10.231 1.00 92.25 313 ILE A CA 1
ATOM 2422 C C . ILE A 1 313 ? -7.745 -1.561 11.122 1.00 92.25 313 ILE A C 1
ATOM 2424 O O . ILE A 1 313 ? -8.655 -0.983 11.721 1.00 92.25 313 ILE A O 1
ATOM 2428 N N . GLY A 1 314 ? -7.534 -2.873 11.250 1.00 90.44 314 GLY A N 1
ATOM 2429 C CA . GLY A 1 314 ? -8.352 -3.724 12.113 1.00 90.44 314 GLY A CA 1
ATOM 2430 C C . GLY A 1 314 ? -8.269 -3.316 13.583 1.00 90.44 314 GLY A C 1
ATOM 2431 O O . GLY A 1 314 ? -9.300 -3.212 14.246 1.00 90.44 314 GLY A O 1
ATOM 2432 N N . GLY A 1 315 ? -7.072 -2.980 14.071 1.00 88.69 315 GLY A N 1
ATOM 2433 C CA . GLY A 1 315 ? -6.844 -2.501 15.432 1.00 88.69 315 GLY A CA 1
ATOM 2434 C C . GLY A 1 315 ? -7.575 -1.188 15.696 1.00 88.69 315 GLY A C 1
ATOM 2435 O O . GLY A 1 315 ? -8.334 -1.082 16.656 1.00 88.69 315 GLY A O 1
ATOM 2436 N N . ALA A 1 316 ? -7.456 -0.220 14.786 1.00 89.75 316 ALA A N 1
ATOM 2437 C CA . ALA A 1 316 ? -8.180 1.046 14.871 1.00 89.75 316 ALA A CA 1
ATOM 2438 C C . ALA A 1 316 ? -9.709 0.856 14.881 1.00 89.75 316 ALA A C 1
ATOM 2440 O O . ALA A 1 316 ? -10.432 1.601 15.556 1.00 89.75 316 ALA A O 1
ATOM 2441 N N . ARG A 1 317 ? -10.205 -0.143 14.138 1.00 90.12 317 ARG A N 1
ATOM 2442 C CA . ARG A 1 317 ? -11.634 -0.436 13.997 1.00 90.12 317 ARG A CA 1
ATOM 2443 C C . ARG A 1 317 ? -12.220 -1.207 15.179 1.00 90.12 317 ARG A C 1
ATOM 2445 O O . ARG A 1 317 ? -13.321 -0.870 15.615 1.00 90.12 317 ARG A O 1
ATOM 2452 N N . TRP A 1 318 ? -11.529 -2.231 15.672 1.00 89.19 318 TRP A N 1
ATOM 2453 C CA . TRP A 1 318 ? -12.099 -3.230 16.584 1.00 89.19 318 TRP A CA 1
ATOM 2454 C C . TRP A 1 318 ? -11.437 -3.306 17.957 1.00 89.19 318 TRP A C 1
ATOM 2456 O O . TRP A 1 318 ? -12.052 -3.864 18.862 1.00 89.19 318 TRP A O 1
ATOM 2466 N N . SER A 1 319 ? -10.256 -2.716 18.125 1.00 84.88 319 SER A N 1
ATOM 2467 C CA . SER A 1 319 ? -9.495 -2.723 19.377 1.00 84.88 319 SER A CA 1
ATOM 2468 C C . SER A 1 319 ? -9.244 -1.288 19.843 1.00 84.88 319 SER A C 1
ATOM 2470 O O . SER A 1 319 ? -8.131 -0.778 19.718 1.00 84.88 319 SER A O 1
ATOM 2472 N N . PRO A 1 320 ? -10.270 -0.577 20.352 1.00 81.19 320 PRO A N 1
ATOM 2473 C CA . PRO A 1 320 ? -10.112 0.790 20.849 1.00 81.19 320 PRO A CA 1
ATOM 2474 C C . PRO A 1 320 ? -9.036 0.919 21.935 1.00 81.19 320 PRO A C 1
ATOM 2476 O O . PRO A 1 320 ? -8.461 1.988 22.082 1.00 81.19 320 PRO A O 1
ATOM 2479 N N . GLU A 1 321 ? -8.752 -0.147 22.674 1.00 79.38 321 GLU A N 1
ATOM 2480 C CA . GLU A 1 321 ? -7.682 -0.246 23.663 1.00 79.38 321 GLU A CA 1
ATOM 2481 C C . GLU A 1 321 ? -6.271 -0.279 23.057 1.00 79.38 321 GLU A C 1
ATOM 2483 O O . GLU A 1 321 ? -5.309 -0.028 23.775 1.00 79.38 321 GLU A O 1
ATOM 2488 N N . ALA A 1 322 ? -6.117 -0.532 21.753 1.00 73.75 322 ALA A N 1
ATOM 2489 C CA . ALA A 1 322 ? -4.806 -0.608 21.103 1.00 73.75 322 ALA A CA 1
ATOM 2490 C C . ALA A 1 322 ? -4.031 0.720 21.161 1.00 73.75 322 ALA A C 1
ATOM 2492 O O . ALA A 1 322 ? -2.807 0.714 21.141 1.00 73.75 322 ALA A O 1
ATOM 2493 N N . VAL A 1 323 ? -4.721 1.861 21.289 1.00 73.75 323 VAL A N 1
ATOM 2494 C CA . VAL A 1 323 ? -4.060 3.168 21.475 1.00 73.75 323 VAL A CA 1
ATOM 2495 C C . VAL A 1 323 ? -3.554 3.396 22.904 1.00 73.75 323 VAL A C 1
ATOM 2497 O O . VAL A 1 323 ? -2.934 4.419 23.171 1.00 73.75 323 VAL A O 1
ATOM 2500 N N . LEU A 1 324 ? -3.841 2.479 23.835 1.00 71.62 324 LEU A N 1
ATOM 2501 C CA . LEU A 1 324 ? -3.326 2.517 25.208 1.00 71.62 324 LEU A CA 1
ATOM 2502 C C . LEU A 1 324 ? -1.970 1.815 25.340 1.00 71.62 324 LEU A C 1
ATOM 2504 O O . LEU A 1 324 ? -1.369 1.856 26.413 1.00 71.62 324 LEU A O 1
ATOM 2508 N N . VAL A 1 325 ? -1.506 1.146 24.281 1.00 71.38 325 VAL A N 1
ATOM 2509 C CA . VAL A 1 325 ? -0.172 0.547 24.245 1.00 71.38 325 VAL A CA 1
ATOM 2510 C C . VAL A 1 325 ? 0.858 1.667 24.363 1.00 71.38 325 VAL A C 1
ATOM 2512 O O . VAL A 1 325 ? 0.704 2.727 23.750 1.00 71.38 325 VAL A O 1
ATOM 2515 N N . SER A 1 326 ? 1.890 1.434 25.177 1.00 71.88 326 SER A N 1
ATOM 2516 C CA . SER A 1 326 ? 2.999 2.371 25.336 1.00 71.88 326 SER A CA 1
ATOM 2517 C C . SER A 1 326 ? 3.551 2.759 23.964 1.00 71.88 326 SER A C 1
ATOM 2519 O O . SER A 1 326 ? 3.817 1.858 23.170 1.00 71.88 326 SER A O 1
ATOM 2521 N N . PRO A 1 327 ? 3.726 4.060 23.676 1.00 70.06 327 PRO A N 1
ATOM 2522 C CA . PRO A 1 327 ? 4.359 4.490 22.442 1.00 70.06 327 PRO A CA 1
ATOM 2523 C C . PRO A 1 327 ? 5.714 3.809 22.246 1.00 70.06 327 PRO A C 1
ATOM 2525 O O . PRO A 1 327 ? 6.516 3.750 23.181 1.00 70.06 327 PRO A O 1
ATOM 2528 N N . GLU A 1 328 ? 5.956 3.330 21.031 1.00 68.25 328 GLU A N 1
ATOM 2529 C CA . GLU A 1 328 ? 7.239 2.797 20.577 1.00 68.25 328 GLU A CA 1
ATOM 2530 C C . GLU A 1 328 ? 7.860 3.851 19.651 1.00 68.25 328 GLU A C 1
ATOM 2532 O O . GLU A 1 328 ? 7.744 3.727 18.426 1.00 68.25 328 GLU A O 1
ATOM 2537 N N . PRO A 1 329 ? 8.444 4.936 20.207 1.00 65.50 329 PRO A N 1
ATOM 2538 C CA . PRO A 1 329 ? 9.058 5.968 19.388 1.00 65.50 329 PRO A CA 1
ATOM 2539 C C . PRO A 1 329 ? 10.216 5.379 18.590 1.00 65.50 329 PRO A C 1
ATOM 2541 O O . PRO A 1 329 ? 10.851 4.414 19.023 1.00 65.50 329 PRO A O 1
ATOM 2544 N N . LEU A 1 330 ? 10.532 5.985 17.452 1.00 62.81 330 LEU A N 1
ATOM 2545 C CA . LEU A 1 330 ? 11.660 5.551 16.632 1.00 62.81 330 LEU A CA 1
ATOM 2546 C C . LEU A 1 330 ? 12.946 5.337 17.466 1.00 62.81 330 LEU A C 1
ATOM 2548 O O . LEU A 1 330 ? 13.396 6.236 18.178 1.00 62.81 330 LEU A O 1
ATOM 2552 N N . GLY A 1 331 ? 13.540 4.143 17.365 1.00 57.44 331 GLY A N 1
ATOM 2553 C CA . GLY A 1 331 ? 14.704 3.719 18.153 1.00 57.44 331 GLY A CA 1
ATOM 2554 C C . GLY A 1 331 ? 14.368 2.951 19.439 1.00 57.44 331 GLY A C 1
ATOM 2555 O O . GLY A 1 331 ? 15.287 2.507 20.125 1.00 57.44 331 GLY A O 1
ATOM 2556 N N . TYR A 1 332 ? 13.086 2.746 19.767 1.00 55.03 332 TYR A N 1
ATOM 2557 C CA . TYR A 1 332 ? 12.643 2.025 20.970 1.00 55.03 332 TYR A CA 1
ATOM 2558 C C . TYR A 1 332 ? 13.245 0.618 21.098 1.00 55.03 332 TYR A C 1
ATOM 2560 O O . TYR A 1 332 ? 13.647 0.219 22.189 1.00 55.03 332 TYR A O 1
ATOM 2568 N N . HIS A 1 333 ? 13.382 -0.118 19.994 1.00 52.19 333 HIS A N 1
ATOM 2569 C CA . HIS A 1 333 ? 14.026 -1.434 19.979 1.00 52.19 333 HIS A CA 1
ATOM 2570 C C . HIS A 1 333 ? 15.458 -1.454 20.537 1.00 52.19 333 HIS A C 1
ATOM 2572 O O . HIS A 1 333 ? 15.847 -2.466 21.112 1.00 52.19 333 HIS A O 1
ATOM 2578 N N . LEU A 1 334 ? 16.219 -0.361 20.418 1.00 46.06 334 LEU A N 1
ATOM 2579 C CA . LEU A 1 334 ? 17.583 -0.260 20.955 1.00 46.06 334 LEU A CA 1
ATOM 2580 C C . LEU A 1 334 ? 17.608 -0.108 22.483 1.00 46.06 334 LEU A C 1
ATOM 2582 O O . LEU A 1 334 ? 18.642 -0.323 23.101 1.00 46.06 334 LEU A O 1
ATOM 2586 N N . ALA A 1 335 ? 16.485 0.268 23.103 1.00 46.22 335 ALA A N 1
ATOM 2587 C CA . ALA A 1 335 ? 16.349 0.347 24.559 1.00 46.22 335 ALA A CA 1
ATOM 2588 C C . ALA A 1 335 ? 15.965 -1.000 25.203 1.00 46.22 335 ALA A C 1
ATOM 2590 O O . ALA A 1 335 ? 15.877 -1.087 26.429 1.00 46.22 335 ALA A O 1
ATOM 2591 N N . LEU A 1 336 ? 15.679 -2.021 24.386 1.00 44.94 336 LEU A N 1
ATOM 2592 C CA . LEU A 1 336 ? 15.298 -3.369 24.822 1.00 44.94 336 LEU A CA 1
ATOM 2593 C C . LEU A 1 336 ? 16.449 -4.389 24.724 1.00 44.94 336 LEU A C 1
ATOM 2595 O O . LEU A 1 336 ? 16.263 -5.528 25.160 1.00 44.94 336 LEU A O 1
ATOM 2599 N N . GLU A 1 337 ? 17.591 -3.993 24.155 1.00 40.44 337 GLU A N 1
ATOM 2600 C CA . GLU A 1 337 ? 18.858 -4.747 24.127 1.00 40.44 337 GLU A CA 1
ATOM 2601 C C . GLU A 1 337 ? 19.750 -4.379 25.324 1.00 40.44 337 GLU A C 1
ATOM 2603 O O . GLU A 1 337 ? 20.371 -5.309 25.891 1.00 40.44 337 GLU A O 1
#

Nearest PDB structures (foldseek):
  2d32-assembly1_C  TM=3.714E-01  e=9.016E-02  Escherichia coli
  2d33-assembly1_B  TM=3.662E-01  e=1.264E-01  Escherichia coli
  2d32-assembly1_D  TM=3.149E-01  e=6.801E-02  Escherichia coli
  7x0f-assembly3_C  TM=2.538E-01  e=2.809E+00  Pseudomonas aeruginosa PAO1
  7x0f-assembly4_D  TM=2.346E-01  e=2.972E+00  Pseudomonas aeruginosa PAO1

Sequence (337 aa):
MTGAIGTSQENGASATQPFNYFETVEDGLVCLPEGAAPVYWWLNRQGVSEDFTALYRTEEVFGLWPSRRDITQTWTFGLEIEFGAANREWIASELHARGIAAVAEPRRRHTLRSPGSWTVEFDPALTWELGGSEAWPGTSFPLGGEVVSPALSDTPETWEQVSTVLEVLRSCGADVSGKCGFHVHFAADALRDGDAAASAKGRQDAFLTRITRLAVLANACFEDVLFRMASAEGGCHRGQPFIYRHSPPRRDEYWSFDEPAQSFDGTGSSRQAVLNLTDVGSREKDIIEFRQSNGTLDRRVVQAFVSACAALIGGARWSPEAVLVSPEPLGYHLALE

Foldseek 3Di:
DDDDDDDDDDDDPDDDDPDPPFDQDVPFKTFDDPPCQLLCVVCVVVVHDPPPPDFQDLACLLVPCVVCCVLQQPKWKKKKFKWWDFFLLQLLLQCVVVVQAPDSGADEPPDDGDAQHKHWYDHPVPWDWDADDVVGHPDTGTTITMIMGHTDGSHSVRLVSLLSSLVSCVVRVTDLPQQIWMKMKIALCLQFDPPPDDDPVRRVVSSVQLVLQLQLCCQWACVASLLSLQCNPPRIHNHHLLLAHEDDEADDPPDDDPDSNVVGPPPNDCVRYQWYRPCCVPPVGNIIMGTNHGRDSPSSSVSVSNSVSSVSSCCSRPPSCSSVHGTCRHPNVVVVD

pLDDT: mean 70.06, std 20.82, range [26.98, 97.38]

Mean predicted aligned error: 12.74 Å

Secondary structure (DSSP, 8-state):
---PPP-----------------B-TTS-EEPPTT--HHHHHHHHTT--TT-SS---SS-TTTT-GGGHHHHTT-EEEEEEEEEEEEHHHHHHHHHHTTSBS-SS-EETTSPPPTT-BEEEE-GGG-EEEEPPTTSTT-EEEEEEEEE--SEESSHHHHHHHHHHHHHHHHTT----TTSEEEEEEEGGGGSPPSSS--HHHHHHHHHHHHHHHHHIIIIISHHHHHHHHTTTTSEESS-GGG--PBPPP--SS----SSSSSS-TT--TTT-SEE-TTTT-SS--EEEEEEEEP---HHHHHHHHHHHHHHHHHHHH-GGGGGSPP--TTGGGG--

Radius of gyration: 23.03 Å; Cα contacts (8 Å, |Δi|>4): 551; chains: 1; bounding box: 80×43×83 Å